Protein AF-A0A4D9DX90-F1 (afdb_monomer_lite)

InterPro domains:
  IPR029389 Izumo sperm-egg fusion protein [PF15005] (30-165)

Radius of gyration: 24.07 Å; chains: 1; bounding box: 56×51×71 Å

Foldseek 3Di:
DDDDDDDDDDPVVVVVVVVCVVPVQPQQWALCLLDPVLLVVQLVLQLLLDDPPDPPSSVLSVVLSVLLRCLGSPDDPDDQLQKAAPVLVVVLSVVSSVVSNVSSVDDDPDDVVVVVVSVVVSVVSSVSSSVRSVVVLPPFADQHFMARRRVRDTDRDRGDDDPNPPDPPVVVVVVVVVVVVVVVVVVVVVVVVVVVD

Sequence (197 aa):
MRSQRGWGSVAMSCSLLLLLLLLRPRGAGGCLHCDRPFLRGLGVLLGDAVPSEVPNRDTLIQRQVQAFERLYSTHLPEKHHRVLDVHGMLAVKAALSSWLRALKETPWKGVHLLQLTLAQHRDSLRTRLREALESFADLAVTEGPVLDCWTCLRINAQCFDGELCGEEDPRDAERKEITLYLFLVCQSVLLASAALL

Secondary structure (DSSP, 8-state):
--------SSHHHHHHHHHHHHSS------GGGG-HHHHHHHHHHHHHHS-TTSTTHHHHHHHHHHHHHTSSSS---SGGGGEEEHHHHHHHHHHHHHHHHHHHTSPP--HHHHHHHHHHHHHHHHHHHHHHHHHHHT-S---EEEEETTTTEEEEES---STTS----HHHHHHHHHHHHHHHHHHHHHHHHHHH-

Structure (mmCIF, N/CA/C/O backbone):
data_AF-A0A4D9DX90-F1
#
_entry.id   AF-A0A4D9DX90-F1
#
loop_
_atom_site.group_PDB
_atom_site.id
_atom_site.type_symbol
_atom_site.label_atom_id
_atom_site.label_alt_id
_atom_site.label_comp_id
_atom_site.label_asym_id
_atom_site.label_entity_id
_atom_site.label_seq_id
_atom_site.pdbx_PDB_ins_code
_atom_site.Cartn_x
_atom_site.Cartn_y
_atom_site.Cartn_z
_atom_site.occupancy
_atom_site.B_iso_or_equiv
_atom_site.auth_seq_id
_atom_site.auth_comp_id
_atom_site.auth_asym_id
_atom_site.auth_atom_id
_atom_site.pdbx_PDB_model_num
ATOM 1 N N . MET A 1 1 ? -32.835 40.589 -46.846 1.00 35.03 1 MET A N 1
ATOM 2 C CA . MET A 1 1 ? -32.231 39.475 -47.615 1.00 35.03 1 MET A CA 1
ATOM 3 C C . MET A 1 1 ? -31.228 38.751 -46.714 1.00 35.03 1 MET A C 1
ATOM 5 O O . MET A 1 1 ? -30.516 39.439 -46.004 1.00 35.03 1 MET A O 1
ATOM 9 N N . ARG A 1 2 ? -31.297 37.404 -46.697 1.00 33.53 2 ARG A N 1
ATOM 10 C CA . ARG A 1 2 ? -30.415 36.344 -46.116 1.00 33.53 2 ARG A CA 1
ATOM 11 C C . ARG A 1 2 ? -29.333 36.764 -45.099 1.00 33.53 2 ARG A C 1
ATOM 13 O O . ARG A 1 2 ? -28.438 37.516 -45.436 1.00 33.53 2 ARG A O 1
ATOM 20 N N . SER A 1 3 ? -29.405 36.334 -43.835 1.00 39.97 3 SER A N 1
ATOM 21 C CA . SER A 1 3 ? -29.069 34.990 -43.303 1.00 39.97 3 SER A CA 1
ATOM 22 C C . SER A 1 3 ? -27.599 34.599 -43.469 1.00 39.97 3 SER A C 1
ATOM 24 O O . SER A 1 3 ? -27.225 34.189 -44.560 1.00 39.97 3 SER A O 1
ATOM 26 N N . GLN A 1 4 ? -26.856 34.548 -42.357 1.00 36.09 4 GLN A N 1
ATOM 27 C CA . GLN A 1 4 ? -25.969 33.423 -42.038 1.00 36.09 4 GLN A CA 1
ATOM 28 C C . GLN A 1 4 ? -25.733 33.333 -40.519 1.00 36.09 4 GLN A C 1
ATOM 30 O O . GLN A 1 4 ? -25.089 34.177 -39.904 1.00 36.09 4 GLN A O 1
ATOM 35 N N . ARG A 1 5 ? -26.325 32.292 -39.919 1.00 47.84 5 ARG A N 1
ATOM 36 C CA . ARG A 1 5 ? -25.947 31.726 -38.621 1.00 47.84 5 ARG A CA 1
ATOM 37 C C . ARG A 1 5 ? -24.633 30.970 -38.817 1.00 47.84 5 ARG A C 1
ATOM 39 O O . ARG A 1 5 ? -24.586 30.093 -39.672 1.00 47.84 5 ARG A O 1
ATOM 46 N N . GLY A 1 6 ? -23.625 31.266 -38.005 1.00 33.50 6 GLY A N 1
ATOM 47 C CA . GLY A 1 6 ? -22.421 30.451 -37.861 1.00 33.50 6 GLY A CA 1
ATOM 48 C C . GLY A 1 6 ? -22.347 29.900 -36.444 1.00 33.50 6 GLY A C 1
ATOM 49 O O . GLY A 1 6 ? -21.852 30.565 -35.541 1.00 33.50 6 GLY A O 1
ATOM 50 N N . TRP A 1 7 ? -22.896 28.703 -36.236 1.00 44.31 7 TRP A N 1
ATOM 51 C CA . TRP A 1 7 ? -22.571 27.873 -35.080 1.00 44.31 7 TRP A CA 1
ATOM 52 C C . TRP A 1 7 ? -21.107 27.450 -35.200 1.00 44.31 7 TRP A C 1
ATOM 54 O O . TRP A 1 7 ? -20.766 26.682 -36.090 1.00 44.31 7 TRP A O 1
ATOM 64 N N . GLY A 1 8 ? -20.247 27.934 -34.311 1.00 38.31 8 GLY A N 1
ATOM 65 C CA . GLY A 1 8 ? -18.834 27.567 -34.322 1.00 38.31 8 GLY A CA 1
ATOM 66 C C . GLY A 1 8 ? -18.171 27.890 -32.996 1.00 38.31 8 GLY A C 1
ATOM 67 O O . GLY A 1 8 ? -17.320 28.765 -32.933 1.00 38.31 8 GLY A O 1
ATOM 68 N N . SER A 1 9 ? -18.610 27.268 -31.897 1.00 43.75 9 SER A N 1
ATOM 69 C CA . SER A 1 9 ? -17.867 27.413 -30.630 1.00 43.75 9 SER A CA 1
ATOM 70 C C . SER A 1 9 ? -18.120 26.354 -29.554 1.00 43.75 9 SER A C 1
ATOM 72 O O . SER A 1 9 ? -17.750 26.555 -28.404 1.00 43.75 9 SER A O 1
ATOM 74 N N . VAL A 1 10 ? -18.719 25.204 -29.884 1.00 45.62 10 VAL A N 1
ATOM 75 C CA . VAL A 1 10 ? -19.015 24.173 -28.862 1.00 45.62 10 VAL A CA 1
ATOM 76 C C . VAL A 1 10 ? -18.179 22.895 -29.033 1.00 45.62 10 VAL A C 1
ATOM 78 O O . VAL A 1 10 ? -18.025 22.136 -28.085 1.00 45.62 10 VAL A O 1
ATOM 81 N N . ALA A 1 11 ? -17.548 22.672 -30.191 1.00 46.62 11 ALA A N 1
ATOM 82 C CA . ALA A 1 11 ? -16.729 21.474 -30.424 1.00 46.62 11 ALA A CA 1
ATOM 83 C C . ALA A 1 11 ? -15.321 21.554 -29.794 1.00 46.62 11 ALA A C 1
ATOM 85 O O . ALA A 1 11 ? -14.757 20.534 -29.407 1.00 46.62 11 ALA A O 1
ATOM 86 N N . MET A 1 12 ? -14.776 22.765 -29.624 1.00 46.12 12 MET A N 1
ATOM 87 C CA . MET A 1 12 ? -13.423 22.985 -29.087 1.00 46.12 12 MET A CA 1
ATOM 88 C C . MET A 1 12 ? -13.312 22.739 -27.572 1.00 46.12 12 MET A C 1
ATOM 90 O O . MET A 1 12 ? -12.211 22.559 -27.060 1.00 46.12 12 MET A O 1
ATOM 94 N N . SER A 1 13 ? -14.435 22.697 -26.846 1.00 56.69 13 SER A N 1
ATOM 95 C CA . SER A 1 13 ? -14.444 22.451 -25.399 1.00 56.69 13 SER A CA 1
ATOM 96 C C . SER A 1 13 ? -14.414 20.962 -25.053 1.00 56.69 13 SER A C 1
ATOM 98 O O . SER A 1 13 ? -13.806 20.582 -24.056 1.00 56.69 13 SER A O 1
ATOM 100 N N . CYS A 1 14 ? -15.015 20.105 -25.887 1.00 53.38 14 CYS A N 1
ATOM 101 C CA . CYS A 1 14 ? -15.155 18.677 -25.602 1.00 53.38 14 CYS A CA 1
ATOM 102 C C . CYS A 1 14 ? -13.824 17.927 -25.761 1.00 53.38 14 CYS A C 1
ATOM 104 O O . CYS A 1 14 ? -13.461 17.138 -24.892 1.00 53.38 14 CYS A O 1
ATOM 106 N N . SER A 1 15 ? -13.047 18.244 -26.802 1.00 62.00 15 SER A N 1
ATOM 107 C CA . SER A 1 15 ? -11.715 17.663 -27.032 1.00 62.00 15 SER A CA 1
ATOM 108 C C . SER A 1 15 ? -10.708 18.080 -25.961 1.00 62.00 15 SER A C 1
ATOM 110 O O . SER A 1 15 ? -9.919 17.255 -25.509 1.00 62.00 15 SER A O 1
ATOM 112 N N . LEU A 1 16 ? -10.776 19.335 -25.498 1.00 61.34 16 LEU A N 1
ATOM 113 C CA . LEU A 1 16 ? -9.941 19.826 -24.401 1.00 61.34 16 LEU A CA 1
ATOM 114 C C . LEU A 1 16 ? -10.333 19.177 -23.066 1.00 61.34 16 LEU A C 1
ATOM 116 O O . LEU A 1 16 ? -9.457 18.791 -22.299 1.00 61.34 16 LEU A O 1
ATOM 120 N N . LEU A 1 17 ? -11.636 18.998 -22.801 1.00 59.50 17 LEU A N 1
ATOM 121 C CA . LEU A 1 17 ? -12.123 18.267 -21.626 1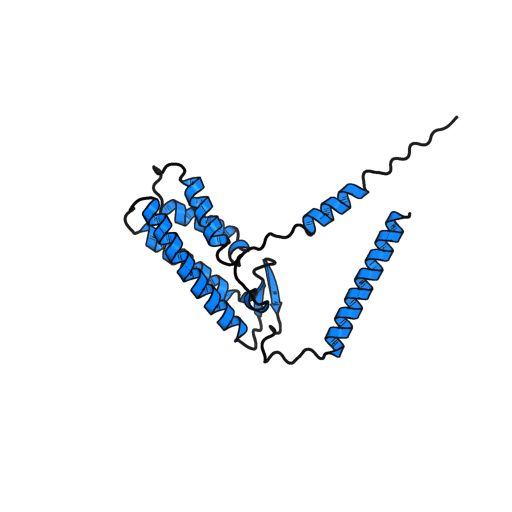.00 59.50 17 LEU A CA 1
ATOM 122 C C . LEU A 1 17 ? -11.706 16.794 -21.653 1.00 59.50 17 LEU A C 1
ATOM 124 O O . LEU A 1 17 ? -11.325 16.257 -20.617 1.00 59.50 17 LEU A O 1
ATOM 128 N N . LEU A 1 18 ? -11.763 16.144 -22.818 1.00 59.91 18 LEU A N 1
ATOM 129 C CA . LEU A 1 18 ? -11.342 14.755 -22.985 1.00 59.91 18 LEU A CA 1
ATOM 130 C C . LEU A 1 18 ? -9.828 14.621 -22.777 1.00 59.91 18 LEU A C 1
ATOM 132 O O . LEU A 1 18 ? -9.398 13.738 -22.037 1.00 59.91 18 LEU A O 1
ATOM 136 N N . LEU A 1 19 ? -9.031 15.543 -23.334 1.00 61.00 19 LEU A N 1
ATOM 137 C CA . LEU A 1 19 ? -7.596 15.624 -23.058 1.00 61.00 19 LEU A CA 1
ATOM 138 C C . LEU A 1 19 ? -7.335 15.840 -21.566 1.00 61.00 19 LEU A C 1
ATOM 140 O O . LEU A 1 19 ? -6.518 15.131 -21.006 1.00 61.00 19 LEU A O 1
ATOM 144 N N . LEU A 1 20 ? -8.045 16.754 -20.900 1.00 55.56 20 LEU A N 1
ATOM 145 C CA . LEU A 1 20 ? -7.889 17.028 -19.465 1.00 55.56 20 LEU A CA 1
ATOM 146 C C . LEU A 1 20 ? -8.345 15.862 -18.572 1.00 55.56 20 LEU A C 1
ATOM 148 O O . LEU A 1 20 ? -7.804 15.682 -17.483 1.00 55.56 20 LEU A O 1
ATOM 152 N N . LEU A 1 21 ? -9.313 15.052 -19.013 1.00 56.78 21 LEU A N 1
ATOM 153 C CA . LEU A 1 21 ? -9.717 13.817 -18.335 1.00 56.78 21 LEU A CA 1
ATOM 154 C C . LEU A 1 21 ? -8.672 12.705 -18.505 1.00 56.78 21 LEU A C 1
ATOM 156 O O . LEU A 1 21 ? -8.426 11.968 -17.550 1.00 56.78 21 LEU A O 1
ATOM 160 N N . LEU A 1 22 ? -8.041 12.606 -19.680 1.00 53.34 22 LEU A N 1
ATOM 161 C CA . LEU A 1 22 ? -6.963 11.651 -19.970 1.00 53.34 22 LEU A CA 1
ATOM 162 C C . LEU A 1 22 ? -5.627 12.056 -19.324 1.00 53.34 22 LEU A C 1
ATOM 164 O O . LEU A 1 22 ? -4.906 11.201 -18.817 1.00 53.34 22 LEU A O 1
ATOM 168 N N . LEU A 1 23 ? -5.327 13.357 -19.307 1.00 47.47 23 LEU A N 1
ATOM 169 C CA . LEU A 1 23 ? -4.149 13.984 -18.698 1.00 47.47 23 LEU A CA 1
ATOM 170 C C . LEU A 1 23 ? -4.336 14.262 -17.213 1.00 47.47 23 LEU A C 1
ATOM 172 O O . LEU A 1 23 ? -3.422 14.803 -16.590 1.00 47.47 23 LEU A O 1
ATOM 176 N N . ARG A 1 24 ? -5.497 13.927 -16.631 1.00 42.84 24 ARG A N 1
ATOM 177 C CA . ARG A 1 24 ? -5.690 14.070 -15.193 1.00 42.84 24 ARG A CA 1
ATOM 178 C C . ARG A 1 24 ? -4.580 13.252 -14.548 1.00 42.84 24 ARG A C 1
ATOM 180 O O . ARG A 1 24 ? -4.582 12.031 -14.735 1.00 42.84 24 ARG A O 1
ATOM 187 N N . PRO A 1 25 ? -3.629 13.881 -13.834 1.00 47.59 25 PRO A N 1
ATOM 188 C CA . PRO A 1 25 ? -2.596 13.124 -13.165 1.00 47.59 25 PRO A CA 1
ATOM 189 C C . PRO A 1 25 ? -3.349 12.162 -12.257 1.00 47.59 25 PRO A C 1
ATOM 191 O O . PRO A 1 25 ? -4.092 12.593 -11.369 1.00 47.59 25 PRO A O 1
ATOM 194 N N . ARG A 1 26 ? -3.254 10.859 -12.551 1.00 51.50 26 ARG A N 1
ATOM 195 C CA . ARG A 1 26 ? -3.646 9.826 -11.598 1.00 51.50 26 ARG A CA 1
ATOM 196 C C . ARG A 1 26 ? -2.766 10.134 -10.402 1.00 51.50 26 ARG A C 1
ATOM 198 O O . ARG A 1 26 ? -1.554 9.972 -10.490 1.00 51.50 26 ARG A O 1
ATOM 205 N N . GLY A 1 27 ? -3.347 10.799 -9.401 1.00 46.34 27 GLY A N 1
ATOM 206 C CA . GLY A 1 27 ? -2.578 11.375 -8.306 1.00 46.34 27 GLY A CA 1
ATOM 207 C C . GLY A 1 27 ? -1.663 10.298 -7.760 1.00 46.34 27 GLY A C 1
ATOM 208 O O . GLY A 1 27 ? -2.157 9.191 -7.583 1.00 46.34 27 GLY A O 1
ATOM 209 N N . ALA A 1 28 ? -0.378 10.626 -7.583 1.00 51.22 28 ALA A N 1
ATOM 210 C CA . ALA A 1 28 ? 0.710 9.728 -7.195 1.00 51.22 28 ALA A CA 1
ATOM 211 C C . ALA A 1 28 ? 0.217 8.586 -6.291 1.00 51.22 28 ALA A C 1
ATOM 213 O O . ALA A 1 28 ? 0.124 8.726 -5.068 1.00 51.22 28 ALA A O 1
ATOM 214 N N . GLY A 1 29 ? -0.196 7.480 -6.904 1.00 55.56 29 GLY A N 1
ATOM 215 C CA . GLY A 1 29 ? -0.735 6.334 -6.197 1.00 55.56 29 GLY A CA 1
ATOM 216 C C . GLY A 1 29 ? 0.437 5.507 -5.704 1.00 55.56 29 GLY A C 1
ATOM 217 O O . GLY A 1 29 ? 1.398 5.314 -6.437 1.00 55.56 29 GLY A O 1
ATOM 218 N N . GLY A 1 30 ? 0.408 5.040 -4.457 1.00 66.69 30 GLY A N 1
ATOM 219 C CA . GLY A 1 30 ? 1.307 3.959 -4.060 1.00 66.69 30 GLY A CA 1
ATOM 220 C C . GLY A 1 30 ? 0.901 2.664 -4.771 1.00 66.69 30 GLY A C 1
ATOM 221 O O . GLY A 1 30 ? -0.212 2.564 -5.277 1.00 66.69 30 GLY A O 1
ATOM 222 N N . CYS A 1 31 ? 1.737 1.626 -4.741 1.00 73.69 31 CYS A N 1
ATOM 223 C CA . CYS A 1 31 ? 1.452 0.346 -5.414 1.00 73.69 31 CYS A CA 1
ATOM 224 C C . CYS A 1 31 ? 0.072 -0.262 -5.069 1.00 73.69 31 CYS A C 1
ATOM 226 O O . CYS A 1 31 ? -0.561 -0.929 -5.887 1.00 73.69 31 CYS A O 1
ATOM 228 N N . LEU A 1 32 ? -0.437 -0.002 -3.859 1.00 80.44 32 LEU A N 1
ATOM 229 C CA . LEU A 1 32 ? -1.758 -0.456 -3.406 1.00 80.44 32 LEU A CA 1
ATOM 230 C C . LEU A 1 32 ? -2.930 0.291 -4.060 1.00 80.44 32 LEU A C 1
ATOM 232 O O . LEU A 1 32 ? -4.022 -0.266 -4.159 1.00 80.44 32 LEU A O 1
ATOM 236 N N . HIS A 1 33 ? -2.716 1.518 -4.536 1.00 83.75 33 HIS A N 1
ATOM 237 C CA . HIS A 1 33 ? -3.715 2.307 -5.262 1.00 83.75 33 HIS A CA 1
ATOM 238 C C . HIS A 1 33 ? -4.226 1.585 -6.515 1.00 83.75 33 HIS A C 1
ATOM 240 O O . HIS A 1 33 ? -5.396 1.717 -6.884 1.00 83.75 33 HIS A O 1
ATOM 246 N N . CYS A 1 34 ? -3.356 0.790 -7.138 1.00 78.00 34 CYS A N 1
ATOM 247 C CA . CYS A 1 34 ? -3.630 0.087 -8.383 1.00 78.00 34 CYS A CA 1
ATOM 248 C C . CYS A 1 34 ? -4.628 -1.070 -8.237 1.00 78.00 34 CYS A C 1
ATOM 250 O O . CYS A 1 34 ? -5.170 -1.532 -9.238 1.00 78.00 34 CYS A O 1
ATOM 252 N N . ASP A 1 35 ? -4.924 -1.514 -7.011 1.00 83.19 35 ASP A N 1
ATOM 253 C CA . ASP A 1 35 ? -5.858 -2.609 -6.744 1.00 83.19 35 ASP A CA 1
ATOM 254 C C . ASP A 1 35 ? -7.039 -2.144 -5.876 1.00 83.19 35 ASP A C 1
ATOM 256 O O . ASP A 1 35 ? -7.086 -2.307 -4.653 1.00 83.19 35 ASP A O 1
ATOM 260 N N . ARG A 1 36 ? -8.036 -1.540 -6.533 1.00 86.56 36 ARG A N 1
ATOM 261 C CA . ARG A 1 36 ? -9.281 -1.098 -5.882 1.00 86.56 36 ARG A CA 1
ATOM 262 C C . ARG A 1 36 ? -10.062 -2.245 -5.220 1.00 86.56 36 ARG A C 1
ATOM 264 O O . ARG A 1 36 ? -10.564 -2.026 -4.114 1.00 86.56 36 ARG A O 1
ATOM 271 N N . PRO A 1 37 ? -10.215 -3.438 -5.835 1.00 88.94 37 PRO A N 1
ATOM 272 C CA . PRO A 1 37 ? -10.798 -4.597 -5.157 1.00 88.94 37 PRO A CA 1
ATOM 273 C C . PRO A 1 37 ? -10.101 -4.933 -3.838 1.00 88.94 37 PRO A C 1
ATOM 275 O O . PRO A 1 37 ? -10.784 -5.095 -2.825 1.00 88.94 37 PRO A O 1
ATOM 278 N N . PHE A 1 38 ? -8.767 -4.950 -3.825 1.00 89.19 38 PHE A N 1
ATOM 279 C CA . PHE A 1 38 ? -7.993 -5.188 -2.612 1.00 89.19 38 PHE A CA 1
ATOM 280 C C . PHE A 1 38 ? -8.265 -4.130 -1.536 1.00 89.19 38 PHE A C 1
ATOM 282 O O . PHE A 1 38 ? -8.557 -4.488 -0.398 1.00 89.19 38 PHE A O 1
ATOM 289 N N . LEU A 1 39 ? -8.254 -2.837 -1.885 1.00 90.62 39 LEU A N 1
ATOM 290 C CA . LEU A 1 39 ? -8.543 -1.757 -0.927 1.00 90.62 39 LEU A CA 1
ATOM 291 C C . LEU A 1 39 ? -9.955 -1.854 -0.328 1.00 90.62 39 LEU A C 1
ATOM 293 O O . LEU A 1 39 ? -10.146 -1.561 0.852 1.00 90.62 39 LEU A O 1
ATOM 297 N N . ARG A 1 40 ? -10.946 -2.302 -1.110 1.00 93.31 40 ARG A N 1
ATOM 298 C CA . ARG A 1 40 ? -12.293 -2.585 -0.584 1.00 93.31 40 ARG A CA 1
ATOM 299 C C . ARG A 1 40 ? -12.276 -3.755 0.397 1.00 93.31 40 ARG A C 1
ATOM 301 O O . ARG A 1 40 ? -12.852 -3.634 1.474 1.00 93.31 40 ARG A O 1
ATOM 308 N N . GLY A 1 41 ? -11.579 -4.842 0.062 1.00 93.88 41 GLY A N 1
ATOM 309 C CA . GLY A 1 41 ? -11.389 -5.981 0.966 1.00 93.88 41 GLY A CA 1
ATOM 310 C C . GLY A 1 41 ? -10.685 -5.590 2.270 1.00 93.88 41 GLY A C 1
ATOM 311 O O . GLY A 1 41 ? -11.085 -6.032 3.344 1.00 93.88 41 GLY A O 1
ATOM 312 N N . LEU A 1 42 ? -9.704 -4.687 2.195 1.00 92.44 42 LEU A N 1
ATOM 313 C CA . LEU A 1 42 ? -9.034 -4.111 3.361 1.00 92.44 42 LEU A CA 1
ATOM 314 C C . LEU A 1 42 ? -10.016 -3.368 4.276 1.00 92.44 42 LEU A C 1
ATOM 316 O O . LEU A 1 42 ? -9.956 -3.514 5.493 1.00 92.44 42 LEU A O 1
ATOM 320 N N . GLY A 1 43 ? -10.932 -2.594 3.686 1.00 94.62 43 GLY A N 1
ATOM 321 C CA . GLY A 1 43 ? -11.990 -1.903 4.420 1.00 94.62 43 GLY A CA 1
ATOM 322 C C . GLY A 1 43 ? -12.911 -2.865 5.170 1.00 94.62 43 GLY A C 1
ATOM 323 O O . GLY A 1 43 ? -13.255 -2.595 6.316 1.00 94.62 43 GLY A O 1
ATOM 324 N N . VAL A 1 44 ? -13.245 -4.011 4.567 1.00 94.75 44 VAL A N 1
ATOM 325 C CA . VAL A 1 44 ? -14.028 -5.067 5.233 1.00 94.75 44 VAL A CA 1
ATOM 326 C C . VAL A 1 44 ? -13.249 -5.667 6.404 1.00 94.75 44 VAL A C 1
ATOM 328 O O . VAL A 1 44 ? -13.773 -5.712 7.510 1.00 94.75 44 VAL A O 1
ATOM 331 N N . LEU A 1 45 ? -11.977 -6.038 6.207 1.00 93.94 45 LEU A N 1
ATOM 332 C CA . LEU A 1 45 ? -11.133 -6.594 7.277 1.00 93.94 45 LEU A CA 1
ATOM 333 C C . LEU A 1 45 ? -10.959 -5.627 8.456 1.00 93.94 45 LEU A C 1
ATOM 335 O O . LEU A 1 45 ? -11.009 -6.035 9.613 1.00 93.94 45 LEU A O 1
ATOM 339 N N . LEU A 1 46 ? -10.767 -4.339 8.168 1.00 93.44 46 LEU A N 1
ATOM 340 C CA . LEU A 1 46 ? -10.717 -3.296 9.192 1.00 93.44 46 LEU A CA 1
ATOM 341 C C . LEU A 1 46 ? -12.073 -3.112 9.875 1.00 93.44 46 LEU A C 1
ATOM 343 O O . LEU A 1 46 ? -12.115 -2.896 11.080 1.00 93.44 46 LEU A O 1
ATOM 347 N N . GLY A 1 47 ? -13.170 -3.214 9.125 1.00 93.75 47 GLY A N 1
ATOM 348 C CA . GLY A 1 47 ? -14.518 -3.204 9.677 1.00 93.75 47 GLY A CA 1
ATOM 349 C C . GLY A 1 47 ? -14.739 -4.334 10.675 1.00 93.75 47 GLY A C 1
ATOM 350 O O . GLY A 1 47 ? -15.243 -4.081 11.765 1.00 93.75 47 GLY A O 1
ATOM 351 N N . ASP A 1 48 ? -14.305 -5.546 10.354 1.00 92.50 48 ASP A N 1
ATOM 352 C CA . ASP A 1 48 ? -14.426 -6.696 11.253 1.00 92.50 48 ASP A CA 1
ATOM 353 C C . ASP A 1 48 ? -13.633 -6.522 12.559 1.00 92.50 48 ASP A C 1
ATOM 355 O O . ASP A 1 48 ? -14.014 -7.084 13.583 1.00 92.50 48 ASP A O 1
ATOM 359 N N . ALA A 1 49 ? -12.545 -5.744 12.540 1.00 90.75 49 ALA A N 1
ATOM 360 C CA . ALA A 1 49 ? -11.717 -5.460 13.714 1.00 90.75 49 ALA A CA 1
ATOM 361 C C . ALA A 1 49 ? -12.215 -4.265 14.558 1.00 90.75 49 ALA A C 1
ATOM 363 O O . ALA A 1 49 ? -11.684 -4.017 15.642 1.00 90.75 49 ALA A O 1
ATOM 364 N N . VAL A 1 50 ? -13.202 -3.500 14.074 1.00 93.19 50 VAL A N 1
ATOM 365 C CA . VAL A 1 50 ? -13.739 -2.310 14.753 1.00 93.19 50 VAL A CA 1
ATOM 366 C C . VAL A 1 50 ? -15.195 -2.558 15.169 1.00 93.19 50 VAL A C 1
ATOM 368 O O . VAL A 1 50 ? -16.050 -2.692 14.287 1.00 93.19 50 VAL A O 1
ATOM 371 N N . PRO A 1 51 ? -15.513 -2.550 16.480 1.00 93.00 51 PRO 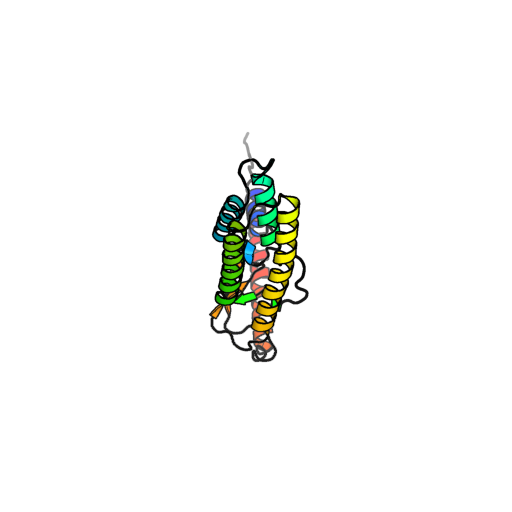A N 1
ATOM 372 C CA . PRO A 1 51 ? -16.878 -2.741 16.974 1.00 93.00 51 PRO A CA 1
ATOM 373 C C . PRO A 1 51 ? -17.875 -1.735 16.387 1.00 93.00 51 PRO A C 1
ATOM 375 O O . PRO A 1 51 ? -17.523 -0.580 16.129 1.00 93.00 51 PRO A O 1
ATOM 378 N N . SER A 1 52 ? -19.126 -2.159 16.193 1.00 93.56 52 SER A N 1
ATOM 379 C CA . SER A 1 52 ? -20.203 -1.351 15.595 1.00 93.56 52 SER A CA 1
ATOM 380 C C . SER A 1 52 ? -20.548 -0.090 16.385 1.00 93.56 52 SER A C 1
ATOM 382 O O . SER A 1 52 ? -21.031 0.881 15.809 1.00 93.56 52 SER A O 1
ATOM 384 N N . GLU A 1 53 ? -20.276 -0.086 17.687 1.00 92.81 53 GLU A N 1
ATOM 385 C CA . GLU A 1 53 ? -20.644 0.973 18.630 1.00 92.81 53 GLU A CA 1
ATOM 386 C C . GLU A 1 53 ? -19.685 2.170 18.560 1.00 92.81 53 GLU A C 1
ATOM 388 O O . GLU A 1 53 ? -19.927 3.211 19.173 1.00 92.81 53 GLU A O 1
ATOM 393 N N . VAL A 1 54 ? -18.574 2.037 17.827 1.00 92.88 54 VAL A N 1
ATOM 394 C CA . VAL A 1 54 ? -17.578 3.099 17.690 1.00 92.88 54 VAL A CA 1
ATOM 395 C C . VAL A 1 54 ? -18.170 4.273 16.894 1.00 92.88 54 VAL A C 1
ATOM 397 O O . VAL A 1 54 ? -18.587 4.099 15.745 1.00 92.88 54 VAL A O 1
ATOM 400 N N . PRO A 1 55 ? -18.159 5.503 17.439 1.00 92.88 55 PRO A N 1
ATOM 401 C CA . PRO A 1 55 ? -18.657 6.666 16.719 1.00 92.88 55 PRO A CA 1
ATOM 402 C C . PRO A 1 55 ? -17.794 6.942 15.484 1.00 92.88 55 PRO A C 1
ATOM 404 O O . PRO A 1 55 ? -16.566 6.865 15.533 1.00 92.88 55 PRO A O 1
ATOM 407 N N . ASN A 1 56 ? -18.437 7.312 14.373 1.00 94.31 56 ASN A N 1
ATOM 408 C CA . ASN A 1 56 ? -17.770 7.577 13.091 1.00 94.31 56 ASN A CA 1
ATOM 409 C C . ASN A 1 56 ? -16.924 6.397 12.570 1.00 94.31 56 ASN A C 1
ATOM 411 O O . ASN A 1 56 ? -15.901 6.613 11.912 1.00 94.31 56 ASN A O 1
ATOM 415 N N . ARG A 1 57 ? -17.341 5.156 12.853 1.00 94.12 57 ARG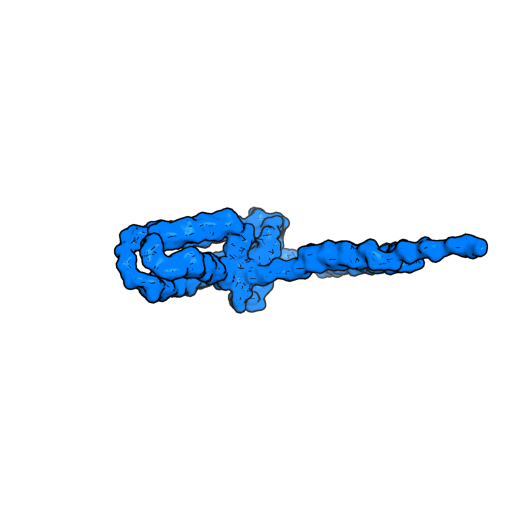 A N 1
ATOM 416 C CA . ARG A 1 57 ? -16.652 3.921 12.448 1.00 94.12 57 ARG A CA 1
ATOM 417 C C . ARG A 1 57 ? -16.265 3.893 10.969 1.00 94.12 57 ARG A C 1
ATOM 419 O O . ARG A 1 57 ? -15.106 3.636 10.657 1.00 94.12 57 ARG A O 1
ATOM 426 N N . ASP A 1 58 ? -17.187 4.209 10.066 1.00 95.19 58 ASP A N 1
ATOM 427 C CA . ASP A 1 58 ? -16.913 4.142 8.624 1.00 95.19 58 ASP A CA 1
ATOM 428 C C . ASP A 1 58 ? -15.853 5.163 8.200 1.00 95.19 58 ASP A C 1
ATOM 430 O O . ASP A 1 58 ? -14.924 4.842 7.458 1.00 95.19 58 ASP A O 1
ATOM 434 N N . THR A 1 59 ? -15.917 6.373 8.760 1.00 95.19 59 THR A N 1
ATOM 435 C CA . THR A 1 59 ? -14.904 7.415 8.557 1.00 95.19 59 THR A CA 1
ATOM 436 C C . THR A 1 59 ? -13.543 6.985 9.105 1.00 95.19 59 THR A C 1
ATOM 438 O O . THR A 1 59 ? -12.515 7.239 8.473 1.00 95.19 59 THR A O 1
ATOM 441 N N . LEU A 1 60 ? -13.508 6.328 10.271 1.00 94.25 60 LEU A N 1
ATOM 442 C CA . LEU A 1 60 ? -12.281 5.771 10.840 1.00 94.25 60 LEU A CA 1
ATOM 443 C C . LEU A 1 60 ? -11.674 4.732 9.890 1.00 94.25 60 LEU A C 1
ATOM 445 O O . LEU A 1 60 ? -10.502 4.860 9.540 1.00 94.25 60 LEU A O 1
ATOM 449 N N . ILE A 1 61 ? -12.465 3.759 9.431 1.00 94.88 61 ILE A N 1
ATOM 450 C CA . ILE A 1 61 ? -12.025 2.703 8.506 1.00 94.88 61 ILE A CA 1
ATOM 451 C C . ILE A 1 61 ? -11.508 3.316 7.203 1.00 94.88 61 ILE A C 1
ATOM 453 O O . ILE A 1 61 ? -10.389 3.021 6.782 1.00 94.88 61 ILE A O 1
ATOM 457 N N . GLN A 1 62 ? -12.273 4.224 6.594 1.00 94.75 62 GLN A N 1
ATOM 458 C CA . GLN A 1 62 ? -11.901 4.873 5.340 1.00 94.75 62 GLN A CA 1
ATOM 459 C C . GLN A 1 62 ? -10.572 5.630 5.461 1.00 94.75 62 GLN A C 1
ATOM 461 O O . GLN A 1 62 ? -9.727 5.536 4.568 1.00 94.75 62 GLN A O 1
ATOM 466 N N . ARG A 1 63 ? -10.347 6.337 6.578 1.00 93.19 63 ARG A N 1
ATOM 467 C CA . ARG A 1 63 ? -9.070 7.018 6.845 1.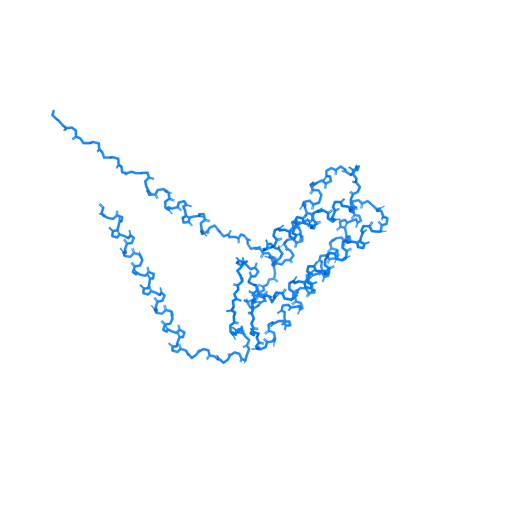00 93.19 63 ARG A CA 1
ATOM 468 C C . ARG A 1 63 ? -7.905 6.037 6.930 1.00 93.19 63 ARG A C 1
ATOM 470 O O . ARG A 1 63 ? -6.834 6.340 6.412 1.00 93.19 63 ARG A O 1
ATOM 477 N N . GLN A 1 64 ? -8.101 4.871 7.545 1.00 92.75 64 GLN A N 1
ATOM 478 C CA . GLN A 1 64 ? -7.051 3.853 7.623 1.00 92.75 64 GLN A CA 1
ATOM 479 C C . GLN A 1 64 ? -6.769 3.228 6.253 1.00 92.75 64 GLN A C 1
ATOM 481 O O . GLN A 1 64 ? -5.606 3.105 5.879 1.00 92.75 64 GLN A O 1
ATOM 486 N N . VAL A 1 65 ? -7.798 2.932 5.453 1.00 92.50 65 VAL A N 1
ATOM 487 C CA . VAL A 1 65 ? -7.619 2.437 4.075 1.00 92.50 65 VAL A CA 1
ATOM 488 C C . VAL A 1 65 ? -6.830 3.437 3.227 1.00 92.50 65 VAL A C 1
ATOM 490 O O . VAL A 1 65 ? -5.856 3.051 2.587 1.00 92.50 65 VAL A O 1
ATOM 493 N N . GLN A 1 66 ? -7.178 4.727 3.277 1.00 90.25 66 GLN A N 1
ATOM 494 C CA . GLN A 1 66 ? -6.428 5.781 2.576 1.00 90.25 66 GLN A CA 1
ATOM 495 C C . GLN A 1 66 ? -4.982 5.895 3.072 1.00 90.25 66 GLN A C 1
ATOM 497 O O . GLN A 1 66 ? -4.070 6.194 2.301 1.00 90.25 66 GLN A O 1
ATOM 502 N N . ALA A 1 67 ? -4.754 5.662 4.363 1.00 89.12 67 ALA A N 1
ATOM 503 C CA . ALA A 1 67 ? -3.418 5.674 4.932 1.00 89.12 67 ALA A CA 1
ATOM 504 C C . ALA A 1 67 ? -2.559 4.492 4.450 1.00 89.12 67 ALA A C 1
ATOM 506 O O . ALA A 1 67 ? -1.358 4.671 4.250 1.00 89.12 67 ALA A O 1
ATOM 507 N N . PHE A 1 68 ? -3.158 3.315 4.231 1.00 87.12 68 PHE A N 1
ATOM 508 C CA . PHE A 1 68 ? -2.493 2.174 3.593 1.00 87.12 68 PHE A CA 1
ATOM 509 C C . PHE A 1 68 ? -2.268 2.399 2.093 1.00 87.12 68 PHE A C 1
ATOM 511 O O . PHE A 1 68 ? -1.177 2.144 1.594 1.00 87.12 68 PHE A O 1
ATOM 518 N N . GLU A 1 69 ? -3.257 2.939 1.377 1.00 86.00 69 GLU A N 1
ATOM 519 C CA . GLU A 1 69 ? -3.153 3.302 -0.047 1.00 86.00 69 GLU A CA 1
ATOM 520 C C . GLU A 1 69 ? -1.952 4.224 -0.316 1.00 86.00 69 GLU A C 1
ATOM 522 O O . GLU A 1 69 ? -1.244 4.064 -1.311 1.00 86.00 69 GLU A O 1
ATOM 527 N N . ARG A 1 70 ? -1.687 5.155 0.609 1.00 79.19 70 ARG A N 1
ATOM 528 C CA . ARG A 1 70 ? -0.597 6.139 0.535 1.00 79.19 70 ARG A CA 1
ATOM 529 C C . ARG A 1 70 ? 0.720 5.679 1.151 1.00 79.19 70 ARG A C 1
ATOM 531 O O . ARG A 1 70 ? 1.614 6.508 1.294 1.00 79.19 70 ARG A O 1
ATOM 538 N N . LEU A 1 71 ? 0.878 4.398 1.502 1.00 76.19 71 LEU A N 1
ATOM 539 C CA . LEU A 1 71 ? 2.116 3.881 2.109 1.00 76.19 71 LEU A CA 1
ATOM 540 C C . LEU A 1 71 ? 3.385 4.276 1.342 1.00 76.19 71 LEU A C 1
ATOM 542 O O . LEU A 1 71 ? 4.443 4.422 1.953 1.00 76.19 71 LEU A O 1
ATOM 546 N N . TYR A 1 72 ? 3.243 4.462 0.029 1.00 64.00 72 TYR A N 1
ATOM 547 C CA . TYR A 1 72 ? 4.336 4.575 -0.923 1.00 64.00 72 TYR A CA 1
ATOM 548 C C . TYR A 1 72 ? 4.332 5.850 -1.781 1.00 64.00 72 TYR A C 1
ATOM 550 O O . TYR A 1 72 ? 5.291 6.119 -2.494 1.00 64.00 72 TYR A O 1
ATOM 558 N N . SER A 1 73 ? 3.282 6.671 -1.687 1.00 57.75 73 SER A N 1
ATOM 559 C CA . SER A 1 73 ? 3.116 7.881 -2.507 1.00 57.75 73 SER A CA 1
ATOM 560 C C . SER A 1 73 ? 4.106 9.011 -2.185 1.00 57.75 73 SER A C 1
ATOM 562 O O . SER A 1 73 ? 4.124 10.004 -2.906 1.00 57.75 73 SER A O 1
ATOM 564 N N . THR A 1 74 ? 4.876 8.926 -1.093 1.00 49.16 74 THR A N 1
ATOM 565 C CA . THR A 1 74 ? 5.585 10.092 -0.535 1.00 49.16 74 THR A CA 1
ATOM 566 C C . THR A 1 74 ? 7.113 10.046 -0.574 1.00 49.16 74 THR A C 1
ATOM 568 O O . THR A 1 74 ? 7.712 11.109 -0.463 1.00 49.16 74 THR A O 1
ATOM 571 N N . HIS A 1 75 ? 7.771 8.893 -0.748 1.00 50.91 75 HIS A N 1
ATOM 572 C CA . HIS A 1 75 ? 9.234 8.813 -0.575 1.00 50.91 75 HIS A CA 1
ATOM 573 C C . HIS A 1 75 ? 9.917 7.745 -1.437 1.00 50.91 75 HIS A C 1
ATOM 575 O O . HIS A 1 75 ? 10.447 6.770 -0.908 1.00 50.91 75 HIS A O 1
ATOM 581 N N . LEU A 1 76 ? 9.947 7.948 -2.754 1.00 55.66 76 LEU A N 1
ATOM 582 C CA . LEU A 1 76 ? 10.835 7.188 -3.641 1.00 55.66 76 LEU A CA 1
ATOM 583 C C . LEU A 1 76 ? 11.728 8.176 -4.384 1.00 55.66 76 LEU A C 1
ATOM 585 O O . LEU A 1 76 ? 11.263 8.798 -5.344 1.00 55.66 76 LEU A O 1
ATOM 589 N N . PRO A 1 77 ? 12.964 8.385 -3.903 1.00 51.53 77 PRO A N 1
ATOM 590 C CA . PRO A 1 77 ? 13.881 9.336 -4.517 1.00 51.53 77 PRO A CA 1
ATOM 591 C C . PRO A 1 77 ? 14.283 8.919 -5.941 1.00 51.53 77 PRO A C 1
ATOM 593 O O . PRO A 1 77 ? 14.525 9.788 -6.774 1.00 51.53 77 PRO A O 1
ATOM 596 N N . GLU A 1 78 ? 14.274 7.619 -6.261 1.00 57.03 78 GLU A N 1
ATOM 597 C CA . GLU A 1 78 ? 14.865 7.090 -7.495 1.00 57.03 78 GLU A CA 1
ATOM 598 C C . GLU A 1 78 ? 13.844 6.376 -8.400 1.00 57.03 78 GLU A C 1
ATOM 600 O O . GLU A 1 78 ? 12.838 5.823 -7.948 1.00 57.03 78 GLU A O 1
ATOM 605 N N . LYS A 1 79 ? 14.068 6.437 -9.722 1.00 56.16 79 LYS A N 1
ATOM 606 C CA . LYS A 1 79 ? 13.102 5.995 -10.748 1.00 56.16 79 LYS A CA 1
ATOM 607 C C . LYS A 1 79 ? 12.847 4.482 -10.746 1.00 56.16 79 LYS A C 1
ATOM 609 O O . LYS A 1 79 ? 11.717 4.087 -11.018 1.00 56.16 79 LYS A O 1
ATOM 614 N N . HIS A 1 80 ? 13.844 3.661 -10.417 1.00 56.88 80 HIS A N 1
ATOM 615 C CA . HIS A 1 80 ? 13.732 2.195 -10.412 1.00 56.88 80 HIS A CA 1
ATOM 616 C C . HIS A 1 80 ? 12.926 1.656 -9.217 1.00 56.88 80 HIS A C 1
ATOM 618 O O . HIS A 1 80 ? 12.320 0.597 -9.310 1.00 56.88 80 HIS A O 1
ATOM 624 N N . HIS A 1 81 ? 12.756 2.437 -8.145 1.00 62.12 81 HIS A N 1
ATOM 625 C CA . HIS A 1 81 ? 11.938 2.047 -6.991 1.00 62.12 81 HIS A CA 1
ATOM 626 C C . HIS A 1 81 ? 10.414 2.167 -7.222 1.00 62.12 81 HIS A C 1
ATOM 628 O O . HIS A 1 81 ? 9.620 2.102 -6.283 1.00 62.12 81 HIS A O 1
ATOM 634 N N . ARG A 1 82 ? 9.976 2.403 -8.463 1.00 67.31 82 ARG A N 1
ATOM 635 C CA . ARG A 1 82 ? 8.560 2.617 -8.831 1.00 67.31 82 ARG A CA 1
ATOM 636 C C . ARG A 1 82 ? 7.872 1.353 -9.329 1.00 67.31 82 ARG A C 1
ATOM 638 O O . ARG A 1 82 ? 6.683 1.375 -9.638 1.00 67.31 82 ARG A O 1
ATOM 645 N N . VAL A 1 83 ? 8.639 0.284 -9.440 1.00 69.06 83 VAL A N 1
ATOM 646 C CA . VAL A 1 83 ? 8.334 -0.864 -10.265 1.00 69.06 83 VAL A CA 1
ATOM 647 C C . VAL A 1 83 ? 8.521 -2.100 -9.403 1.00 69.06 83 VAL A C 1
ATOM 649 O O . VAL A 1 83 ? 9.618 -2.345 -8.920 1.00 69.06 83 VAL A O 1
ATOM 652 N N . LEU A 1 84 ? 7.450 -2.867 -9.220 1.00 71.81 84 LEU A N 1
ATOM 653 C CA . LEU A 1 84 ? 7.482 -4.126 -8.481 1.00 71.81 84 LEU A CA 1
ATOM 654 C C . LEU A 1 84 ? 6.889 -5.229 -9.342 1.00 71.81 84 LEU A C 1
ATOM 656 O O . LEU A 1 84 ? 5.891 -5.017 -10.038 1.00 71.81 84 LEU A O 1
ATOM 660 N N . ASP A 1 85 ? 7.457 -6.423 -9.282 1.00 73.69 85 ASP A N 1
ATOM 661 C CA . ASP A 1 85 ? 6.853 -7.576 -9.925 1.00 73.69 85 ASP A CA 1
ATOM 662 C C . ASP A 1 85 ? 5.500 -7.940 -9.292 1.00 73.69 85 ASP A C 1
ATOM 664 O O . ASP A 1 85 ? 5.137 -7.561 -8.170 1.00 73.69 85 ASP A O 1
ATOM 668 N N . VAL A 1 86 ? 4.710 -8.713 -10.035 1.00 73.31 86 VAL A N 1
ATOM 669 C CA . VAL A 1 86 ? 3.397 -9.151 -9.554 1.00 73.31 86 VAL A CA 1
ATOM 670 C C . VAL A 1 86 ? 3.522 -10.013 -8.289 1.00 73.31 86 VAL A C 1
ATOM 672 O O . VAL A 1 86 ? 2.649 -9.911 -7.421 1.00 73.31 86 VAL A O 1
ATOM 675 N N . HIS A 1 87 ? 4.577 -10.826 -8.136 1.00 77.06 87 HIS A N 1
ATOM 676 C CA . HIS A 1 87 ? 4.734 -11.681 -6.956 1.00 77.06 87 HIS A CA 1
ATOM 677 C C . HIS A 1 87 ? 5.115 -10.878 -5.714 1.00 77.06 87 HIS A C 1
ATOM 679 O O . HIS A 1 87 ? 4.488 -11.083 -4.669 1.00 77.06 87 HIS A O 1
ATOM 685 N N . GLY A 1 88 ? 6.034 -9.915 -5.821 1.00 77.50 88 GLY A N 1
ATOM 686 C CA . GLY A 1 88 ? 6.343 -8.978 -4.741 1.00 77.50 88 GLY A CA 1
ATOM 687 C C . GLY A 1 88 ? 5.094 -8.236 -4.265 1.00 77.50 88 GLY A C 1
ATOM 688 O O . GLY A 1 88 ? 4.802 -8.179 -3.064 1.00 77.50 88 GLY A O 1
ATOM 689 N N . MET A 1 89 ? 4.262 -7.770 -5.202 1.00 77.94 89 MET A N 1
ATOM 690 C CA . MET A 1 89 ? 3.008 -7.102 -4.851 1.00 77.94 89 MET A CA 1
ATOM 691 C C . MET A 1 89 ? 2.005 -8.041 -4.159 1.00 77.94 89 MET A C 1
ATOM 693 O O . MET A 1 89 ? 1.312 -7.638 -3.216 1.00 77.94 89 MET A O 1
ATOM 697 N N . LEU A 1 90 ? 1.906 -9.296 -4.604 1.00 82.69 90 LEU A N 1
ATOM 698 C CA . LEU A 1 90 ? 1.062 -10.307 -3.961 1.00 82.69 90 LEU A CA 1
ATOM 699 C C . LEU A 1 90 ? 1.543 -10.631 -2.541 1.00 82.69 90 LEU A C 1
ATOM 701 O O . LEU A 1 90 ? 0.709 -10.737 -1.639 1.00 82.69 90 LEU A O 1
ATOM 705 N N . ALA A 1 91 ? 2.855 -10.723 -2.319 1.00 83.81 91 ALA A N 1
ATOM 706 C CA . ALA A 1 91 ? 3.436 -10.971 -1.001 1.00 83.81 91 ALA A CA 1
ATOM 707 C C . ALA A 1 91 ? 3.094 -9.846 -0.009 1.00 83.81 91 ALA A C 1
ATOM 709 O O . ALA A 1 91 ? 2.641 -10.115 1.106 1.00 83.81 91 ALA A O 1
ATOM 710 N N . VAL A 1 92 ? 3.206 -8.584 -0.438 1.00 83.00 92 VAL A N 1
ATOM 711 C CA . VAL A 1 92 ? 2.849 -7.411 0.379 1.00 83.00 92 VAL A CA 1
ATOM 712 C C . VAL A 1 92 ? 1.358 -7.415 0.736 1.00 83.00 92 VAL A C 1
ATOM 714 O O . VAL A 1 92 ? 0.992 -7.224 1.900 1.00 83.00 92 VAL A O 1
ATOM 717 N N . LYS A 1 93 ? 0.481 -7.700 -0.237 1.00 87.50 93 LYS A N 1
ATOM 718 C CA . LYS A 1 93 ? -0.971 -7.826 -0.008 1.00 87.50 93 LYS A CA 1
ATOM 719 C C . LYS A 1 93 ? -1.306 -8.956 0.963 1.00 87.50 93 LYS A C 1
ATOM 721 O O . LYS A 1 93 ? -2.166 -8.781 1.833 1.00 87.50 93 LYS A O 1
ATOM 726 N N . ALA A 1 94 ? -0.643 -10.101 0.818 1.00 89.56 94 ALA A N 1
ATOM 727 C CA . ALA A 1 94 ? -0.838 -11.261 1.676 1.00 89.56 94 ALA A CA 1
ATOM 728 C C . ALA A 1 94 ? -0.415 -10.964 3.120 1.00 89.56 94 ALA A C 1
ATOM 730 O O . ALA A 1 94 ? -1.190 -11.248 4.033 1.00 89.56 94 ALA A O 1
ATOM 731 N N . ALA A 1 95 ? 0.747 -10.331 3.317 1.00 88.31 95 ALA A N 1
ATOM 732 C CA . ALA A 1 95 ? 1.256 -9.941 4.632 1.00 88.31 95 ALA A CA 1
ATOM 733 C C . ALA A 1 95 ? 0.331 -8.944 5.350 1.00 88.31 95 ALA A C 1
ATOM 735 O O . ALA A 1 95 ? 0.005 -9.127 6.521 1.00 88.31 95 ALA A O 1
ATOM 736 N N . LEU A 1 96 ? -0.155 -7.921 4.640 1.00 89.69 96 LEU A N 1
ATOM 737 C CA . LEU A 1 96 ? -1.102 -6.958 5.209 1.00 89.69 96 LEU A CA 1
ATOM 738 C C . LEU A 1 96 ? -2.442 -7.623 5.565 1.00 89.69 96 LEU A C 1
ATOM 740 O O . LEU A 1 96 ? -2.998 -7.391 6.639 1.00 89.69 96 LEU A O 1
ATOM 744 N N . SER A 1 97 ? -2.958 -8.479 4.680 1.00 91.81 97 SER A N 1
ATOM 745 C CA . SER A 1 97 ? -4.230 -9.173 4.912 1.00 91.81 97 SER A CA 1
ATOM 746 C C . SER A 1 97 ? -4.145 -10.162 6.073 1.00 91.81 97 SER A C 1
ATOM 748 O O . SER A 1 97 ? -5.080 -10.248 6.865 1.00 91.81 97 SER A O 1
ATOM 750 N N . SER A 1 98 ? -3.052 -10.924 6.183 1.00 92.50 98 SER A N 1
ATOM 751 C CA . SER A 1 98 ? -2.858 -11.876 7.282 1.00 92.50 98 SER A CA 1
ATOM 752 C C . SER A 1 98 ? -2.731 -11.156 8.621 1.00 92.50 98 SER A C 1
ATOM 754 O O . SER A 1 98 ? -3.368 -11.568 9.590 1.00 92.50 98 SER A O 1
ATOM 756 N N . TRP A 1 99 ? -2.002 -10.041 8.658 1.00 91.94 99 TRP A N 1
ATOM 757 C CA . TRP A 1 99 ? -1.869 -9.234 9.863 1.00 91.94 99 TRP A CA 1
ATOM 758 C C . TRP A 1 99 ? -3.204 -8.632 10.318 1.00 91.94 99 TRP A C 1
ATOM 760 O O . TRP A 1 99 ? -3.537 -8.722 11.496 1.00 91.94 99 TRP A O 1
ATOM 770 N N . LEU A 1 100 ? -4.016 -8.088 9.402 1.00 91.31 100 LEU A N 1
ATOM 771 C CA . LEU A 1 100 ? -5.344 -7.571 9.758 1.00 91.31 100 LEU A CA 1
ATOM 772 C C . LEU A 1 100 ? -6.286 -8.664 10.269 1.00 91.31 100 LEU A C 1
ATOM 774 O O . LEU A 1 100 ? -7.046 -8.425 11.206 1.00 91.31 100 LEU A O 1
ATOM 778 N N . ARG A 1 101 ? -6.221 -9.871 9.696 1.00 92.88 101 ARG A N 1
ATOM 779 C CA . ARG A 1 101 ? -6.975 -11.016 10.226 1.00 92.88 101 ARG A CA 1
ATOM 780 C C . ARG A 1 101 ? -6.522 -11.379 11.637 1.00 92.88 101 ARG A C 1
ATOM 782 O O . ARG A 1 101 ? -7.367 -11.628 12.480 1.00 92.88 101 ARG A O 1
ATOM 789 N N . ALA A 1 102 ? -5.220 -11.358 11.914 1.00 92.19 102 ALA A N 1
ATOM 790 C CA . ALA A 1 102 ? -4.715 -11.589 13.265 1.00 92.19 102 ALA A CA 1
ATOM 791 C C . ALA A 1 102 ? -5.138 -10.478 14.242 1.00 92.19 102 ALA A C 1
ATOM 793 O O . ALA A 1 102 ? -5.440 -10.758 15.397 1.00 92.19 102 ALA A O 1
ATOM 794 N N . LEU A 1 103 ? -5.208 -9.225 13.778 1.00 89.69 103 LEU A N 1
ATOM 795 C CA . LEU A 1 103 ? -5.653 -8.087 14.582 1.00 89.69 103 LEU A CA 1
ATOM 796 C C . LEU A 1 103 ? -7.105 -8.248 15.055 1.00 89.69 103 LEU A C 1
ATOM 798 O O . LEU A 1 103 ? -7.401 -7.907 16.197 1.00 89.69 103 LEU A O 1
ATOM 802 N N . LYS A 1 104 ? -7.984 -8.803 14.212 1.00 88.56 104 LYS A N 1
ATOM 803 C CA . LYS A 1 104 ? -9.379 -9.113 14.569 1.00 88.56 104 LYS A CA 1
ATOM 804 C C . LYS A 1 104 ? -9.487 -10.031 15.791 1.00 88.56 104 LYS A C 1
ATOM 806 O O . LYS A 1 104 ? -10.374 -9.841 16.613 1.00 88.56 104 LYS A O 1
ATOM 811 N N . GLU A 1 105 ? -8.584 -10.999 15.916 1.00 91.06 105 GLU A N 1
ATOM 812 C CA . GLU A 1 105 ? -8.580 -11.956 17.031 1.00 91.06 105 GLU A CA 1
ATOM 813 C C . GLU A 1 105 ? -8.064 -11.334 18.342 1.00 91.06 105 GLU A C 1
ATOM 815 O O . GLU A 1 105 ? -8.180 -11.930 19.413 1.00 91.06 105 GLU A O 1
ATOM 820 N N . THR A 1 106 ? -7.483 -10.129 18.289 1.00 88.44 106 THR A N 1
ATOM 821 C CA . THR A 1 106 ? -7.032 -9.425 19.493 1.00 88.44 106 THR A CA 1
ATOM 822 C C . THR A 1 106 ? -8.191 -8.696 20.175 1.00 88.44 106 THR A C 1
ATOM 824 O O . THR A 1 106 ? -9.050 -8.125 19.502 1.00 88.44 106 THR A O 1
ATOM 827 N N . PRO A 1 107 ? -8.230 -8.660 21.521 1.00 90.12 107 PRO A N 1
ATOM 828 C CA . PRO A 1 107 ? -9.288 -7.956 22.229 1.00 90.12 107 PRO A CA 1
ATOM 829 C C . PRO A 1 107 ? -9.250 -6.466 21.893 1.00 90.12 107 PRO A C 1
ATOM 831 O O . PRO A 1 107 ? -8.180 -5.852 21.864 1.00 90.12 107 PRO A O 1
ATOM 834 N N . TRP A 1 108 ? -10.425 -5.875 21.687 1.00 91.12 108 TRP A N 1
ATOM 835 C CA . TRP A 1 108 ? -10.558 -4.450 21.410 1.00 91.12 108 TRP A CA 1
ATOM 836 C C . TRP A 1 108 ? -10.029 -3.610 22.576 1.00 91.12 108 TRP A C 1
ATOM 838 O O . TRP A 1 108 ? -10.500 -3.725 23.707 1.00 91.12 108 TRP A O 1
ATOM 848 N N . LYS A 1 109 ? -9.069 -2.724 22.292 1.00 91.94 109 LYS A N 1
ATOM 849 C CA . LYS A 1 109 ? -8.451 -1.837 23.296 1.00 91.94 109 LYS A CA 1
ATOM 850 C C . LYS A 1 109 ? -8.803 -0.358 23.102 1.00 91.94 109 LYS A C 1
ATOM 852 O O . LYS A 1 109 ? -8.208 0.510 23.732 1.00 91.94 109 LYS A O 1
ATOM 857 N N . GLY A 1 110 ? -9.756 -0.057 22.223 1.00 92.81 110 GLY A N 1
ATOM 858 C CA . GLY A 1 110 ? -10.153 1.311 21.895 1.00 92.81 110 GLY A CA 1
ATOM 859 C C . GLY A 1 110 ? -9.487 1.879 20.640 1.00 92.81 110 GLY A C 1
ATOM 860 O O . GLY A 1 110 ? -8.483 1.374 20.133 1.00 92.81 110 GLY A O 1
ATOM 861 N N . VAL A 1 111 ? -10.061 2.981 20.150 1.00 92.12 111 VAL A N 1
ATOM 862 C CA . VAL A 1 111 ? -9.695 3.609 18.868 1.00 92.12 111 VAL A CA 1
ATOM 863 C C . VAL A 1 111 ? -8.245 4.092 18.852 1.00 92.12 111 VAL A C 1
ATOM 865 O O . VAL A 1 111 ? -7.552 3.898 17.857 1.00 92.12 111 VAL A O 1
ATOM 868 N N . HIS A 1 112 ? -7.762 4.695 19.941 1.00 92.81 112 HIS A N 1
ATOM 869 C CA . HIS A 1 112 ? -6.398 5.229 20.006 1.00 92.81 112 HIS A CA 1
ATOM 870 C C . HIS A 1 112 ? -5.334 4.136 19.892 1.00 92.81 112 HIS A C 1
ATOM 872 O O . HIS A 1 112 ? -4.370 4.294 19.143 1.00 92.81 112 HIS A O 1
ATOM 878 N N . LEU A 1 113 ? -5.525 3.011 20.586 1.00 91.94 113 LEU A N 1
ATOM 879 C CA . LEU A 1 113 ? -4.597 1.886 20.508 1.00 91.94 113 LEU A CA 1
ATOM 880 C C . LEU A 1 113 ? -4.642 1.224 19.132 1.00 91.94 113 LEU A C 1
ATOM 882 O O . LEU A 1 113 ? -3.585 0.959 18.569 1.00 91.94 113 LEU A O 1
ATOM 886 N N . LEU A 1 114 ? -5.829 1.068 18.537 1.00 91.31 114 LEU A N 1
ATOM 887 C CA . LEU A 1 114 ? -5.949 0.609 17.152 1.00 91.31 114 LEU A CA 1
ATOM 888 C C . LEU A 1 114 ? -5.160 1.514 16.191 1.00 91.31 114 LEU A C 1
ATOM 890 O O . LEU A 1 114 ? -4.382 1.023 15.377 1.00 91.31 114 LEU A O 1
ATOM 894 N N . GLN A 1 115 ? -5.344 2.833 16.279 1.00 91.62 115 GLN A N 1
ATOM 895 C CA . GLN A 1 115 ? -4.651 3.793 15.415 1.00 91.62 115 GLN A CA 1
ATOM 896 C C . GLN A 1 115 ? -3.130 3.726 15.578 1.00 91.62 115 GLN A C 1
ATOM 898 O O . GLN A 1 115 ? -2.417 3.786 14.575 1.00 91.62 115 GLN A O 1
ATOM 903 N N . LEU A 1 116 ? -2.640 3.573 16.812 1.00 92.75 116 LEU A N 1
ATOM 904 C CA . LEU A 1 116 ? -1.217 3.404 17.099 1.00 92.75 116 LEU A CA 1
ATOM 905 C C . LEU A 1 116 ? -0.677 2.104 16.489 1.00 92.75 116 LEU A C 1
ATOM 907 O O . LEU A 1 116 ? 0.320 2.134 15.771 1.00 92.75 116 LEU A O 1
ATOM 911 N N . THR A 1 117 ? -1.366 0.983 16.707 1.00 92.44 117 THR A N 1
ATOM 912 C CA . THR A 1 117 ? -1.002 -0.328 16.153 1.00 92.44 117 THR A CA 1
ATOM 913 C C . THR A 1 117 ? -0.985 -0.308 14.621 1.00 92.44 117 THR A C 1
ATOM 915 O O . THR A 1 117 ? -0.037 -0.792 14.003 1.00 92.44 117 THR A O 1
ATOM 918 N N . LEU A 1 118 ? -1.979 0.326 13.990 1.00 91.75 118 LEU A N 1
ATOM 919 C CA . LEU A 1 118 ? -2.022 0.521 12.539 1.00 91.75 118 LEU A CA 1
ATOM 920 C C . LEU A 1 118 ? -0.916 1.456 12.039 1.00 91.75 118 LEU A C 1
ATOM 922 O O . LEU A 1 118 ? -0.401 1.253 10.944 1.00 91.75 118 LEU A O 1
ATOM 926 N N . ALA A 1 119 ? -0.547 2.493 12.793 1.00 90.75 119 ALA A N 1
ATOM 927 C CA . ALA A 1 119 ? 0.568 3.372 12.441 1.00 90.75 119 ALA A CA 1
ATOM 928 C C . ALA A 1 119 ? 1.908 2.628 12.462 1.00 90.75 119 ALA A C 1
ATOM 930 O O . ALA A 1 119 ? 2.612 2.627 11.455 1.00 90.75 119 ALA A O 1
ATOM 931 N N . GLN A 1 120 ? 2.201 1.913 13.548 1.00 89.69 120 GLN A N 1
ATOM 932 C CA . GLN A 1 120 ? 3.424 1.117 13.681 1.00 89.69 120 GLN A CA 1
ATOM 933 C C . GLN A 1 120 ? 3.533 0.050 12.587 1.00 89.69 120 GLN A C 1
ATOM 935 O O . GLN A 1 120 ? 4.591 -0.134 11.984 1.00 89.69 120 GLN A O 1
ATOM 940 N N . HIS A 1 121 ? 2.429 -0.637 12.285 1.00 90.12 121 HIS A N 1
ATOM 941 C CA . HIS A 1 121 ? 2.446 -1.657 11.244 1.00 90.12 121 HIS A CA 1
ATOM 942 C C . HIS A 1 121 ? 2.589 -1.063 9.838 1.00 90.12 121 HIS A C 1
ATOM 944 O O . HIS A 1 121 ? 3.265 -1.652 8.997 1.00 90.12 121 HIS A O 1
ATOM 950 N N . ARG A 1 122 ? 2.022 0.125 9.582 1.00 87.94 122 ARG A N 1
ATOM 951 C CA . ARG A 1 122 ? 2.259 0.865 8.333 1.00 87.94 122 ARG A CA 1
ATOM 952 C C . ARG A 1 122 ? 3.737 1.188 8.144 1.00 87.94 122 ARG A C 1
ATOM 954 O O . ARG A 1 122 ? 4.238 1.015 7.038 1.00 87.94 122 ARG A O 1
ATOM 961 N N . ASP A 1 123 ? 4.434 1.610 9.194 1.00 84.44 123 ASP A N 1
ATOM 962 C CA . ASP A 1 123 ? 5.872 1.875 9.107 1.00 84.44 123 ASP A CA 1
ATOM 963 C C . ASP A 1 123 ? 6.660 0.590 8.809 1.00 84.44 123 ASP A C 1
ATOM 965 O O . ASP A 1 123 ? 7.488 0.586 7.901 1.00 84.44 123 ASP A O 1
ATOM 969 N N . SER A 1 124 ? 6.324 -0.530 9.463 1.00 85.69 124 SER A N 1
ATOM 970 C CA . SER A 1 124 ? 6.933 -1.839 9.166 1.00 85.69 124 SER A CA 1
ATOM 971 C C . SER A 1 124 ? 6.676 -2.308 7.727 1.00 85.69 124 SER A C 1
ATOM 973 O O . SER A 1 124 ? 7.592 -2.786 7.058 1.00 85.69 124 SER A O 1
ATOM 975 N N . LEU A 1 125 ? 5.448 -2.153 7.226 1.00 82.81 125 LEU A N 1
ATOM 976 C CA . LEU A 1 125 ? 5.097 -2.487 5.844 1.00 82.81 125 LEU A CA 1
ATOM 977 C C . LEU A 1 125 ? 5.798 -1.584 4.834 1.00 82.81 125 LEU A C 1
ATOM 979 O O . LEU A 1 125 ? 6.185 -2.065 3.774 1.00 82.81 125 LEU A O 1
ATOM 983 N N . ARG A 1 126 ? 5.978 -0.297 5.152 1.00 82.06 126 ARG A N 1
ATOM 984 C CA . ARG A 1 126 ? 6.740 0.623 4.303 1.00 82.06 126 ARG A CA 1
ATOM 985 C C . ARG A 1 126 ? 8.176 0.136 4.139 1.00 82.06 126 ARG A C 1
ATOM 987 O O . ARG A 1 126 ? 8.665 0.133 3.015 1.00 82.06 126 ARG A O 1
ATOM 994 N N . THR A 1 127 ? 8.813 -0.306 5.222 1.00 81.31 127 THR A N 1
ATOM 995 C CA . THR A 1 127 ? 10.166 -0.876 5.175 1.00 81.31 127 THR A CA 1
ATOM 996 C C . THR A 1 127 ? 10.206 -2.154 4.339 1.00 81.31 127 THR A C 1
ATOM 998 O O . THR A 1 127 ? 10.991 -2.223 3.406 1.00 81.31 127 THR A O 1
ATOM 1001 N N . ARG A 1 128 ? 9.296 -3.112 4.572 1.00 80.31 128 ARG A N 1
ATOM 1002 C CA . ARG A 1 128 ? 9.235 -4.360 3.781 1.00 80.31 128 ARG A CA 1
ATOM 1003 C C . ARG A 1 128 ? 9.003 -4.118 2.291 1.00 80.31 128 ARG A C 1
ATOM 1005 O O . ARG A 1 128 ? 9.560 -4.816 1.456 1.00 80.31 128 ARG A O 1
ATOM 1012 N N . LEU A 1 129 ? 8.140 -3.160 1.957 1.00 78.12 129 LEU A N 1
ATOM 1013 C CA . LEU A 1 129 ? 7.867 -2.798 0.569 1.00 78.12 129 LEU A CA 1
ATOM 1014 C C . LEU A 1 129 ? 9.084 -2.119 -0.073 1.00 78.12 129 LEU A C 1
ATOM 1016 O O . LEU A 1 129 ? 9.364 -2.386 -1.235 1.00 78.12 129 LEU A O 1
ATOM 1020 N N . ARG A 1 130 ? 9.826 -1.302 0.685 1.00 78.62 130 ARG A N 1
ATOM 1021 C CA . ARG A 1 130 ? 11.104 -0.733 0.243 1.00 78.62 130 ARG A CA 1
ATOM 1022 C C . ARG A 1 130 ? 12.143 -1.806 -0.033 1.00 78.62 130 ARG A C 1
ATOM 1024 O O . ARG A 1 130 ? 12.653 -1.840 -1.141 1.00 78.62 130 ARG A O 1
ATOM 1031 N N . GLU A 1 131 ? 12.362 -2.711 0.910 1.00 80.06 131 GLU A N 1
ATOM 1032 C CA . GLU A 1 131 ? 13.288 -3.836 0.744 1.00 80.06 131 GLU A CA 1
ATOM 1033 C C . GLU A 1 131 ? 12.912 -4.706 -0.465 1.00 80.06 131 GLU A C 1
ATOM 1035 O O . GLU A 1 131 ? 13.779 -5.119 -1.224 1.00 80.06 131 GLU A O 1
ATOM 1040 N N . ALA A 1 132 ? 11.615 -4.956 -0.689 1.00 77.81 132 ALA A N 1
ATOM 1041 C CA . ALA A 1 132 ? 11.151 -5.712 -1.853 1.00 77.81 132 ALA A CA 1
ATOM 1042 C C . ALA A 1 132 ? 11.437 -4.992 -3.180 1.00 77.81 132 ALA A C 1
ATOM 1044 O O . ALA A 1 132 ? 11.714 -5.643 -4.181 1.00 77.81 132 ALA A O 1
ATOM 1045 N N . LEU A 1 133 ? 11.365 -3.661 -3.193 1.00 75.31 133 LEU A N 1
ATOM 1046 C CA . LEU A 1 133 ? 11.653 -2.849 -4.373 1.00 75.31 133 LEU A CA 1
ATOM 1047 C C . LEU A 1 133 ? 13.146 -2.696 -4.640 1.00 75.31 133 LEU A C 1
ATOM 1049 O O . LEU A 1 133 ? 13.546 -2.786 -5.792 1.00 75.31 133 LEU A O 1
ATOM 1053 N N . GLU A 1 134 ? 13.950 -2.502 -3.597 1.00 75.75 134 GLU A N 1
ATOM 1054 C CA . GLU A 1 134 ? 15.415 -2.506 -3.680 1.00 75.75 134 GLU A CA 1
ATOM 1055 C C . GLU A 1 134 ? 15.899 -3.874 -4.177 1.00 75.75 134 GLU A C 1
ATOM 1057 O O . GLU A 1 134 ? 16.573 -3.962 -5.196 1.00 75.75 134 GLU A O 1
ATOM 1062 N N . SER A 1 135 ? 15.418 -4.960 -3.561 1.00 76.12 135 SER A N 1
ATOM 1063 C CA . SER A 1 135 ? 15.729 -6.321 -4.004 1.00 76.12 135 SER A CA 1
ATOM 1064 C C . SER A 1 135 ? 15.270 -6.599 -5.433 1.00 76.12 135 SER A C 1
ATOM 1066 O O . SER A 1 135 ? 15.909 -7.396 -6.109 1.00 76.12 135 SER A O 1
ATOM 1068 N N . PHE A 1 136 ? 14.157 -6.017 -5.886 1.00 70.38 136 PHE A N 1
ATOM 1069 C CA . PHE A 1 136 ? 13.711 -6.171 -7.268 1.00 70.38 136 PHE A CA 1
ATOM 1070 C C . PHE A 1 136 ? 14.594 -5.377 -8.238 1.00 70.38 136 PHE A C 1
ATOM 1072 O O . PHE A 1 136 ? 14.920 -5.886 -9.306 1.00 70.38 136 PHE A O 1
ATOM 1079 N N . ALA A 1 137 ? 15.003 -4.164 -7.864 1.00 68.44 137 ALA A N 1
ATOM 1080 C CA . ALA A 1 137 ? 15.910 -3.341 -8.657 1.00 68.44 137 ALA A CA 1
ATOM 1081 C C . ALA A 1 137 ? 17.308 -3.973 -8.796 1.00 68.44 137 ALA A C 1
ATOM 1083 O O . ALA A 1 137 ? 17.908 -3.875 -9.863 1.00 68.44 137 ALA A O 1
ATOM 1084 N N . ASP A 1 138 ? 17.785 -4.677 -7.765 1.00 67.69 138 ASP A N 1
ATOM 1085 C CA . ASP A 1 138 ? 19.063 -5.403 -7.788 1.00 67.69 138 ASP A CA 1
ATOM 1086 C C . ASP A 1 138 ? 19.033 -6.661 -8.681 1.00 67.69 138 ASP A C 1
ATOM 1088 O O . ASP A 1 138 ? 20.077 -7.176 -9.093 1.00 67.69 138 ASP A O 1
ATOM 1092 N N . LEU A 1 139 ? 17.845 -7.189 -9.002 1.00 64.25 139 LEU A N 1
ATOM 1093 C CA . LEU A 1 139 ? 17.704 -8.353 -9.875 1.00 64.25 139 LEU A CA 1
ATOM 1094 C C . LEU A 1 139 ? 17.845 -7.925 -11.343 1.00 64.25 139 LEU A C 1
ATOM 1096 O O . LEU A 1 139 ? 16.883 -7.562 -12.013 1.00 64.25 139 LEU A O 1
ATOM 1100 N N . ALA A 1 140 ? 19.076 -8.047 -11.841 1.00 49.62 140 ALA A N 1
ATOM 1101 C CA . ALA A 1 140 ? 19.551 -7.676 -13.177 1.00 49.62 140 ALA A CA 1
ATOM 1102 C C . ALA A 1 140 ? 18.732 -8.172 -14.389 1.00 49.62 140 ALA A C 1
ATOM 1104 O O . ALA A 1 140 ? 18.884 -7.633 -15.480 1.00 49.62 140 ALA A O 1
ATOM 1105 N N . VAL A 1 141 ? 17.888 -9.197 -14.245 1.00 52.59 141 VAL A N 1
ATOM 1106 C CA . VAL A 1 141 ? 17.035 -9.696 -15.334 1.00 52.59 141 VAL A CA 1
ATOM 1107 C C . VAL A 1 141 ? 15.720 -10.182 -14.746 1.00 52.59 141 VAL A C 1
ATOM 1109 O O . VAL A 1 141 ? 15.671 -11.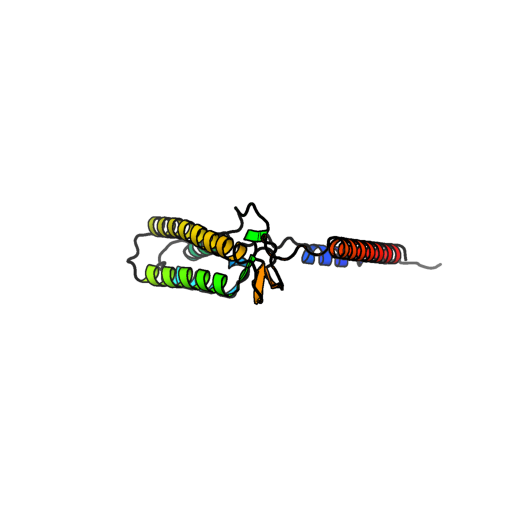201 -14.057 1.00 52.59 141 VAL A O 1
ATOM 1112 N N . THR A 1 142 ? 14.634 -9.479 -15.049 1.00 52.78 142 THR A N 1
ATOM 1113 C CA . THR A 1 142 ? 13.279 -9.953 -14.762 1.00 52.78 142 THR A CA 1
ATOM 1114 C C . THR A 1 142 ? 12.501 -10.033 -16.069 1.00 52.78 142 THR A C 1
ATOM 1116 O O . THR A 1 142 ? 11.878 -9.076 -16.515 1.00 52.78 142 THR A O 1
ATOM 1119 N N . GLU A 1 143 ? 12.539 -11.205 -16.709 1.00 50.12 143 GLU A N 1
ATOM 1120 C CA . GLU A 1 143 ? 11.572 -11.529 -17.757 1.00 50.12 143 GLU A CA 1
ATOM 1121 C C . GLU A 1 143 ? 10.219 -11.775 -17.088 1.00 50.12 143 GLU A C 1
ATOM 1123 O O . GLU A 1 143 ? 9.988 -12.803 -16.447 1.00 50.12 143 GLU A O 1
ATOM 1128 N N . GLY A 1 144 ? 9.310 -10.810 -17.192 1.00 59.38 144 GLY A N 1
ATOM 1129 C CA . GLY A 1 144 ? 7.995 -10.983 -16.607 1.00 59.38 144 GLY A CA 1
ATOM 1130 C C . GLY A 1 144 ? 7.120 -9.738 -16.606 1.00 59.38 144 GLY A C 1
ATOM 1131 O O . GLY A 1 144 ? 7.549 -8.635 -16.939 1.00 59.38 144 GLY A O 1
ATOM 1132 N N . PRO A 1 145 ? 5.845 -9.913 -16.239 1.00 63.88 145 PRO A N 1
ATOM 1133 C CA . PRO A 1 145 ? 4.941 -8.805 -16.035 1.00 63.88 145 PRO A CA 1
ATOM 1134 C C . PRO A 1 145 ? 5.306 -8.052 -14.760 1.00 63.88 145 PRO A C 1
ATOM 1136 O O . PRO A 1 145 ? 5.270 -8.612 -13.662 1.00 63.88 145 PRO A O 1
ATOM 1139 N N . VAL A 1 146 ? 5.538 -6.760 -14.901 1.00 70.56 146 VAL A N 1
ATOM 1140 C CA . VAL A 1 146 ? 5.896 -5.878 -13.800 1.00 70.56 146 VAL A CA 1
ATOM 1141 C C . VAL A 1 146 ? 4.841 -4.789 -13.654 1.00 70.56 146 VAL A C 1
ATOM 1143 O O . VAL A 1 146 ? 4.188 -4.403 -14.625 1.00 70.56 146 VAL A O 1
ATOM 1146 N N . LEU A 1 147 ? 4.593 -4.345 -12.428 1.00 71.50 147 LEU A N 1
ATOM 1147 C CA . LEU A 1 147 ? 3.622 -3.307 -12.113 1.00 71.50 147 LEU A CA 1
ATOM 1148 C C . LEU A 1 147 ? 4.353 -1.986 -11.872 1.00 71.50 147 LEU A C 1
ATOM 1150 O O . LEU A 1 147 ? 5.111 -1.861 -10.912 1.00 71.50 147 LEU A O 1
ATOM 1154 N N . ASP A 1 148 ? 4.067 -0.983 -12.700 1.00 73.50 148 ASP A N 1
ATOM 1155 C CA . ASP A 1 148 ? 4.415 0.401 -12.387 1.00 73.50 148 ASP A CA 1
ATOM 1156 C C . ASP A 1 148 ? 3.389 0.946 -11.387 1.00 73.50 148 ASP A C 1
ATOM 1158 O O . ASP A 1 148 ? 2.210 1.138 -11.701 1.00 73.50 148 ASP A O 1
ATOM 1162 N N . CYS A 1 149 ? 3.846 1.188 -10.163 1.00 72.31 149 CYS A N 1
ATOM 1163 C CA . CYS A 1 149 ? 3.011 1.645 -9.064 1.00 72.31 149 CYS A CA 1
ATOM 1164 C C . CYS A 1 149 ? 2.470 3.065 -9.259 1.00 72.31 149 CYS A C 1
ATOM 1166 O O . CYS A 1 149 ? 1.450 3.406 -8.664 1.00 72.31 149 CYS A O 1
ATOM 1168 N N . TRP A 1 150 ? 3.121 3.881 -10.091 1.00 68.75 150 TRP A N 1
ATOM 1169 C CA . TRP A 1 150 ? 2.697 5.249 -10.372 1.00 68.75 150 TRP A CA 1
ATOM 1170 C C . TRP A 1 150 ? 1.580 5.292 -11.413 1.00 68.75 150 TRP A C 1
ATOM 1172 O O . TRP A 1 150 ? 0.573 5.981 -11.235 1.00 68.75 150 TRP A O 1
ATOM 1182 N N . THR A 1 151 ? 1.755 4.561 -12.518 1.00 67.12 151 THR A N 1
ATOM 1183 C CA . THR A 1 151 ? 0.787 4.553 -13.628 1.00 67.12 151 THR A CA 1
ATOM 1184 C C . THR A 1 151 ? -0.284 3.472 -13.488 1.00 67.12 151 THR A C 1
ATOM 1186 O O . THR A 1 151 ? -1.309 3.541 -14.172 1.00 67.12 151 THR A O 1
ATOM 1189 N N . CYS A 1 152 ? -0.082 2.506 -12.586 1.00 72.19 152 CYS A N 1
ATOM 1190 C CA . CYS A 1 152 ? -0.880 1.288 -12.448 1.00 72.19 152 CYS A CA 1
ATOM 1191 C C . CYS A 1 152 ? -0.942 0.450 -13.728 1.00 72.19 152 CYS A C 1
ATOM 1193 O O . CYS A 1 152 ? -1.905 -0.288 -13.952 1.00 72.19 152 CYS A O 1
ATOM 1195 N N . LEU A 1 153 ? 0.081 0.576 -14.574 1.00 67.94 153 LEU A N 1
ATOM 1196 C CA . LEU A 1 153 ? 0.215 -0.198 -15.794 1.00 67.94 153 LEU A CA 1
ATOM 1197 C C . LEU A 1 153 ? 1.018 -1.461 -15.515 1.00 67.94 153 LEU A C 1
ATOM 1199 O O . LEU A 1 153 ? 2.038 -1.449 -14.827 1.00 67.94 153 LEU A O 1
ATOM 1203 N N . ARG A 1 154 ? 0.536 -2.564 -16.084 1.00 65.38 154 ARG A N 1
ATOM 1204 C CA . ARG A 1 154 ? 1.290 -3.806 -16.166 1.00 65.38 154 ARG A CA 1
ATOM 1205 C C . ARG A 1 154 ? 2.160 -3.725 -17.413 1.00 65.38 154 ARG A C 1
ATOM 1207 O O . ARG A 1 154 ? 1.632 -3.696 -18.523 1.00 65.38 154 ARG A O 1
ATOM 1214 N N . ILE A 1 155 ? 3.466 -3.655 -17.221 1.00 64.81 155 ILE A N 1
ATOM 1215 C CA . ILE A 1 155 ? 4.461 -3.562 -18.283 1.00 64.81 155 ILE A CA 1
ATOM 1216 C C . ILE A 1 155 ? 5.093 -4.946 -18.416 1.00 64.81 155 ILE A C 1
ATOM 1218 O O . ILE A 1 155 ? 5.557 -5.510 -17.430 1.00 64.81 155 ILE A O 1
ATOM 1222 N N . ASN A 1 156 ? 5.101 -5.511 -19.622 1.00 56.75 156 ASN A N 1
ATOM 1223 C CA . ASN A 1 156 ? 6.011 -6.614 -19.917 1.00 56.75 156 ASN A CA 1
ATOM 1224 C C . ASN A 1 156 ? 7.367 -5.981 -20.205 1.00 56.75 156 ASN A C 1
ATOM 1226 O O . ASN A 1 156 ? 7.579 -5.455 -21.298 1.00 56.75 156 ASN A O 1
ATOM 1230 N N . ALA A 1 157 ? 8.237 -5.958 -19.203 1.00 57.53 157 ALA A N 1
ATOM 1231 C CA . ALA A 1 157 ? 9.599 -5.493 -19.386 1.00 57.53 157 ALA A CA 1
ATOM 1232 C C . ALA A 1 157 ? 10.465 -6.675 -19.823 1.00 57.53 157 ALA A C 1
ATOM 1234 O O . ALA A 1 157 ? 10.327 -7.779 -19.300 1.00 57.53 157 ALA A O 1
ATOM 1235 N N . GLN A 1 158 ? 11.325 -6.438 -20.813 1.00 51.25 158 GLN A N 1
ATOM 1236 C CA . GLN A 1 158 ? 12.383 -7.382 -21.178 1.00 51.25 158 GLN A CA 1
ATOM 1237 C C . GLN A 1 158 ? 13.668 -7.114 -20.379 1.00 51.25 158 GLN A C 1
ATOM 1239 O O . GLN A 1 158 ? 14.491 -8.009 -20.254 1.00 51.25 158 GLN A O 1
ATOM 1244 N N . CYS A 1 159 ? 13.827 -5.913 -19.807 1.00 51.56 159 CYS A N 1
ATOM 1245 C CA . CYS A 1 159 ? 14.923 -5.565 -18.906 1.00 51.56 159 CYS A CA 1
ATOM 1246 C C . CYS A 1 159 ? 14.564 -4.286 -18.119 1.00 51.56 159 CYS A C 1
ATOM 1248 O O . CYS A 1 159 ? 13.996 -3.359 -18.702 1.00 51.56 159 CYS A O 1
ATOM 1250 N N . PHE A 1 160 ? 14.839 -4.242 -16.810 1.00 50.97 160 PHE A N 1
ATOM 1251 C CA . PHE A 1 160 ? 14.733 -3.033 -15.981 1.00 50.97 160 PHE A CA 1
ATOM 1252 C C . PHE A 1 160 ? 16.135 -2.507 -15.708 1.00 50.97 160 PHE A C 1
ATOM 1254 O O . PHE A 1 160 ? 16.978 -3.266 -15.253 1.00 50.97 160 PHE A O 1
ATOM 1261 N N . ASP A 1 161 ? 16.358 -1.228 -16.000 1.00 45.00 161 ASP A N 1
ATOM 1262 C CA . ASP A 1 161 ? 17.664 -0.564 -15.987 1.00 45.00 161 ASP A CA 1
ATOM 1263 C C . ASP A 1 161 ? 18.287 -0.515 -14.574 1.00 45.00 161 ASP A C 1
ATOM 1265 O O . ASP A 1 161 ? 18.139 0.454 -13.824 1.00 45.00 161 ASP A O 1
ATOM 1269 N N . GLY A 1 162 ? 18.906 -1.630 -14.194 1.00 46.28 162 GLY A N 1
ATOM 1270 C CA . GLY A 1 162 ? 20.031 -1.740 -13.274 1.00 46.28 162 GLY A CA 1
ATOM 1271 C C . GLY A 1 162 ? 21.296 -2.060 -14.079 1.00 46.28 162 GLY A C 1
ATOM 1272 O O . GLY A 1 162 ? 21.208 -2.369 -15.266 1.00 46.28 162 GLY A O 1
ATOM 1273 N N . GLU A 1 163 ? 22.460 -2.018 -13.427 1.00 38.00 163 GLU A N 1
ATOM 1274 C CA . GLU A 1 163 ? 23.839 -2.024 -13.979 1.00 38.00 163 GLU A CA 1
ATOM 1275 C C . GLU A 1 163 ? 24.214 -3.195 -14.930 1.00 38.00 163 GLU A C 1
ATOM 1277 O O . GLU A 1 163 ? 25.357 -3.330 -15.356 1.00 38.00 163 GLU A O 1
ATOM 1282 N N . LEU A 1 164 ? 23.260 -4.057 -15.285 1.00 38.62 164 LEU A N 1
ATOM 1283 C CA . LEU A 1 164 ? 23.420 -5.273 -16.082 1.00 38.62 164 LEU A CA 1
ATOM 1284 C C . LEU A 1 164 ? 22.407 -5.426 -17.231 1.00 38.62 164 LEU A C 1
ATOM 1286 O O . LEU A 1 164 ? 22.526 -6.380 -18.004 1.00 38.62 164 LEU A O 1
ATOM 1290 N N . CYS A 1 165 ? 21.453 -4.506 -17.405 1.00 49.69 165 CYS A N 1
ATOM 1291 C CA . CYS A 1 165 ? 20.756 -4.407 -18.684 1.00 49.69 165 CYS A CA 1
ATOM 1292 C C . CYS A 1 165 ? 21.727 -3.757 -19.660 1.00 49.69 165 CYS A C 1
ATOM 1294 O O . CYS A 1 165 ? 22.045 -2.583 -19.512 1.00 49.69 165 CYS A O 1
ATOM 1296 N N . GLY A 1 166 ? 22.257 -4.551 -20.597 1.00 46.97 166 GLY A N 1
ATOM 1297 C CA . GLY A 1 166 ? 23.179 -4.062 -21.617 1.00 46.97 166 GLY A CA 1
ATOM 1298 C C . GLY A 1 166 ? 22.667 -2.740 -22.171 1.00 46.97 166 GLY A C 1
ATOM 1299 O O . GLY A 1 166 ? 21.544 -2.693 -22.673 1.00 46.97 166 GLY A O 1
ATOM 1300 N N . GLU A 1 167 ? 23.469 -1.694 -21.972 1.00 47.72 167 GLU A N 1
ATOM 1301 C CA . GLU A 1 167 ? 23.187 -0.312 -22.347 1.00 47.72 167 GLU A CA 1
ATOM 1302 C C . GLU A 1 167 ? 22.523 -0.318 -23.730 1.00 47.72 167 GLU A C 1
ATOM 1304 O O . GLU A 1 167 ? 23.102 -0.829 -24.693 1.00 47.72 167 GLU A O 1
ATOM 1309 N N . GLU A 1 168 ? 21.259 0.118 -23.804 1.00 52.88 168 GLU A N 1
ATOM 1310 C CA . GLU A 1 168 ? 20.527 0.190 -25.069 1.00 52.88 168 GLU A CA 1
ATOM 1311 C C . GLU A 1 168 ? 21.420 0.984 -26.033 1.00 52.88 168 GLU A C 1
ATOM 1313 O O . GLU A 1 168 ? 21.794 2.105 -25.685 1.00 52.88 168 GLU A O 1
ATOM 1318 N N . ASP A 1 169 ? 21.848 0.389 -27.164 1.00 55.81 169 ASP A N 1
ATOM 1319 C CA . ASP A 1 169 ? 22.844 1.009 -28.056 1.00 55.81 169 ASP A CA 1
ATOM 1320 C C . ASP A 1 169 ? 22.432 2.475 -28.259 1.00 55.81 169 ASP A C 1
ATOM 1322 O O . ASP A 1 169 ? 21.294 2.719 -28.676 1.00 55.81 169 ASP A O 1
ATOM 1326 N N . PRO A 1 170 ? 23.277 3.466 -27.913 1.00 57.91 170 PRO A N 1
ATOM 1327 C CA . PRO A 1 170 ? 22.876 4.873 -27.851 1.00 57.91 170 PRO A CA 1
ATOM 1328 C C . PRO A 1 170 ? 22.214 5.364 -29.146 1.00 57.91 170 PRO A C 1
ATOM 1330 O O . PRO A 1 170 ? 21.387 6.276 -29.128 1.00 57.91 170 PRO A O 1
ATOM 1333 N N . ARG A 1 171 ? 22.509 4.705 -30.274 1.00 57.72 171 ARG A N 1
ATOM 1334 C CA . ARG A 1 171 ? 21.890 4.968 -31.578 1.00 57.72 171 ARG A CA 1
ATOM 1335 C C . ARG A 1 171 ? 20.415 4.571 -31.664 1.00 57.72 171 ARG A C 1
ATOM 1337 O O . ARG A 1 171 ? 19.662 5.205 -32.404 1.00 57.72 171 ARG A O 1
ATOM 1344 N N . ASP A 1 172 ? 19.994 3.528 -30.959 1.00 61.91 172 ASP A N 1
ATOM 1345 C CA . ASP A 1 172 ? 18.603 3.074 -30.933 1.00 61.91 172 ASP A CA 1
ATOM 1346 C C . ASP A 1 172 ? 17.748 3.922 -29.988 1.00 61.91 172 ASP A C 1
ATOM 1348 O O . ASP A 1 172 ? 16.602 4.237 -30.330 1.00 61.91 172 ASP A O 1
ATOM 1352 N N . ALA A 1 173 ? 18.312 4.379 -28.865 1.00 55.16 173 ALA A N 1
ATOM 1353 C CA . ALA A 1 173 ? 17.671 5.363 -27.994 1.00 55.16 173 ALA A CA 1
ATOM 1354 C C . ALA A 1 173 ? 17.441 6.696 -28.735 1.00 55.16 173 ALA A C 1
ATOM 1356 O O . ALA A 1 173 ? 16.313 7.198 -28.781 1.00 55.16 173 ALA A O 1
ATOM 1357 N N . GLU A 1 174 ? 18.470 7.204 -29.422 1.00 55.19 174 GLU A N 1
ATOM 1358 C CA . GLU A 1 174 ? 18.390 8.421 -30.240 1.00 55.19 174 GLU A CA 1
ATOM 1359 C C . GLU A 1 174 ? 17.368 8.268 -31.383 1.00 55.19 174 GLU A C 1
ATOM 1361 O O . GLU A 1 174 ? 16.525 9.140 -31.610 1.00 55.19 174 GLU A O 1
ATOM 1366 N N . ARG A 1 175 ? 17.350 7.117 -32.070 1.00 63.16 175 ARG A N 1
ATOM 1367 C CA . ARG A 1 175 ? 16.372 6.832 -33.134 1.00 63.16 175 ARG A CA 1
ATOM 1368 C C . ARG A 1 175 ? 14.934 6.822 -32.609 1.00 63.16 175 ARG A C 1
ATOM 1370 O O . ARG A 1 175 ? 14.035 7.335 -33.287 1.00 63.16 175 ARG A O 1
ATOM 1377 N N . LYS A 1 176 ? 14.693 6.239 -31.431 1.00 63.19 176 LYS A N 1
ATOM 1378 C CA . LYS A 1 176 ? 13.366 6.225 -30.795 1.00 63.19 176 LYS A CA 1
ATOM 1379 C C . LYS A 1 176 ? 12.934 7.635 -30.399 1.00 63.19 176 LYS A C 1
ATOM 1381 O O . LYS A 1 176 ? 11.796 8.001 -30.692 1.00 63.19 176 LYS A O 1
ATOM 1386 N N . GLU A 1 177 ? 13.832 8.436 -29.828 1.00 55.31 177 GLU A N 1
ATOM 1387 C CA . GLU A 1 177 ? 13.562 9.831 -29.459 1.00 55.31 177 GLU A CA 1
ATOM 1388 C C . GLU A 1 177 ? 13.219 10.692 -30.687 1.00 55.31 177 GLU A C 1
ATOM 1390 O O . GLU A 1 177 ? 12.185 11.366 -30.700 1.00 55.31 177 GLU A O 1
ATOM 1395 N N . ILE A 1 178 ? 14.000 10.579 -31.768 1.00 68.44 178 ILE A N 1
ATOM 1396 C CA . ILE A 1 178 ? 13.737 11.261 -33.047 1.00 68.44 178 ILE A CA 1
ATOM 1397 C C . ILE A 1 178 ? 12.376 10.847 -33.623 1.00 68.44 178 ILE A C 1
ATOM 1399 O O . ILE A 1 178 ? 11.609 11.689 -34.096 1.00 68.44 178 ILE A O 1
ATOM 1403 N N . THR A 1 179 ? 12.047 9.554 -33.570 1.00 70.38 179 THR A N 1
ATOM 1404 C CA . THR A 1 179 ? 10.767 9.039 -34.084 1.00 70.38 179 THR A CA 1
ATOM 1405 C C . THR A 1 179 ? 9.585 9.599 -33.291 1.00 70.38 179 THR A C 1
ATOM 1407 O O . 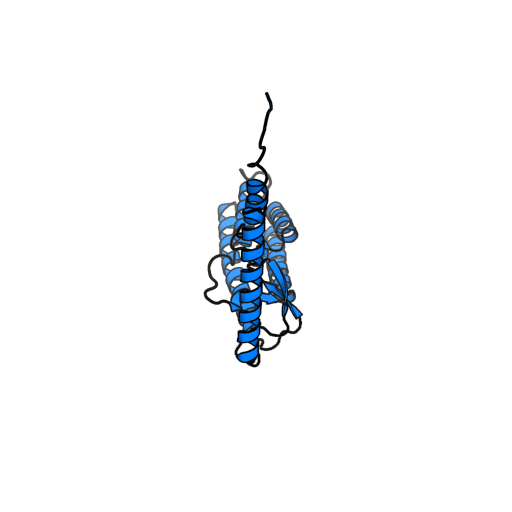THR A 1 179 ? 8.579 10.009 -33.874 1.00 70.38 179 THR A O 1
ATOM 1410 N N . LEU A 1 180 ? 9.713 9.666 -31.965 1.00 63.09 180 LEU A N 1
ATOM 1411 C CA . LEU A 1 180 ? 8.686 10.208 -31.076 1.00 63.09 180 LEU A CA 1
ATOM 1412 C C . LEU A 1 180 ? 8.509 11.719 -31.277 1.00 63.09 180 LEU A C 1
ATOM 1414 O O . LEU A 1 180 ? 7.377 12.204 -31.339 1.00 63.09 180 LEU A O 1
ATOM 1418 N N . TYR A 1 181 ? 9.613 12.446 -31.463 1.00 66.88 181 TYR A N 1
ATOM 1419 C CA . TYR A 1 181 ? 9.601 13.867 -31.800 1.00 66.88 181 TYR A CA 1
ATOM 1420 C C . TYR A 1 181 ? 8.875 14.128 -33.127 1.00 66.88 181 TYR A C 1
ATOM 1422 O O . TYR A 1 181 ? 7.954 14.944 -33.180 1.00 66.88 181 TYR A O 1
ATOM 1430 N N . LEU A 1 182 ? 9.212 13.383 -34.186 1.00 75.62 182 LEU A N 1
ATOM 1431 C CA . LEU A 1 182 ? 8.553 13.496 -35.492 1.00 75.62 182 LEU A CA 1
ATOM 1432 C C . LEU A 1 182 ? 7.058 13.173 -35.420 1.00 75.62 182 LEU A C 1
ATOM 1434 O O . LEU A 1 182 ? 6.250 13.863 -36.047 1.00 75.62 182 LEU A O 1
ATOM 1438 N N . PHE A 1 183 ? 6.676 12.164 -34.634 1.00 78.88 183 PHE A N 1
ATOM 1439 C CA . PHE A 1 183 ? 5.273 11.826 -34.415 1.00 78.88 183 PHE A CA 1
ATOM 1440 C C . PHE A 1 183 ? 4.515 12.977 -33.740 1.00 78.88 183 PHE A C 1
ATOM 1442 O O . PHE A 1 183 ? 3.448 13.369 -34.215 1.00 78.88 183 PHE A O 1
ATOM 1449 N N . LEU A 1 184 ? 5.076 13.570 -32.682 1.00 64.88 184 LEU A N 1
ATOM 1450 C CA . LEU A 1 184 ? 4.467 14.699 -31.972 1.00 64.88 184 LEU A CA 1
ATOM 1451 C C . LEU A 1 184 ? 4.354 15.953 -32.850 1.00 64.88 184 LEU A C 1
ATOM 1453 O O . LEU A 1 184 ? 3.322 16.625 -32.815 1.00 64.88 184 LEU A O 1
ATOM 1457 N N . VAL A 1 185 ? 5.368 16.244 -33.670 1.00 79.81 185 VAL A N 1
ATOM 1458 C CA . VAL A 1 185 ? 5.334 17.359 -34.632 1.00 79.81 185 VAL A CA 1
ATOM 1459 C C . VAL A 1 185 ? 4.285 17.117 -35.721 1.00 79.81 185 VAL A C 1
ATOM 1461 O O . VAL A 1 185 ? 3.516 18.017 -36.044 1.00 79.81 185 VAL A O 1
ATOM 1464 N N . CYS A 1 186 ? 4.176 15.898 -36.255 1.00 80.31 186 CYS A N 1
ATOM 1465 C CA . CYS A 1 186 ? 3.116 15.577 -37.216 1.00 80.31 186 CYS A CA 1
ATOM 1466 C C . CYS A 1 186 ? 1.723 15.730 -36.599 1.00 80.31 186 CYS A C 1
ATOM 1468 O O . CYS A 1 186 ? 0.834 16.314 -37.218 1.00 80.31 186 CYS A O 1
ATOM 1470 N N . GLN A 1 187 ? 1.528 15.243 -35.372 1.00 69.88 187 GLN A N 1
ATOM 1471 C CA . GLN A 1 187 ? 0.255 15.379 -34.666 1.00 69.88 187 GLN A CA 1
ATOM 1472 C C . GLN A 1 187 ? -0.092 16.851 -34.405 1.00 69.88 187 GLN A C 1
ATOM 1474 O O . GLN A 1 187 ? -1.239 17.244 -34.608 1.00 69.88 187 GLN A O 1
ATOM 1479 N N . SER A 1 188 ? 0.875 17.689 -34.021 1.00 69.06 188 SER A N 1
ATOM 1480 C CA . SER A 1 188 ? 0.621 19.116 -33.783 1.00 69.06 188 SER A CA 1
ATOM 1481 C C . SER A 1 188 ? 0.275 19.871 -35.069 1.00 69.06 188 SER A C 1
ATOM 1483 O O . SER A 1 188 ? -0.646 20.686 -35.056 1.00 69.06 188 SER A O 1
ATOM 1485 N N . VAL A 1 189 ? 0.930 19.552 -36.190 1.00 76.94 189 VAL A N 1
ATOM 1486 C CA . VAL A 1 189 ? 0.612 20.124 -37.508 1.00 76.94 189 VAL A CA 1
ATOM 1487 C C . VAL A 1 189 ? -0.777 19.689 -37.972 1.00 76.94 189 VAL A C 1
ATOM 1489 O O . VAL A 1 189 ? -1.549 20.531 -38.431 1.00 76.94 189 VAL A O 1
ATOM 1492 N N . LEU A 1 190 ? -1.141 18.413 -37.814 1.00 76.25 190 LEU A N 1
ATOM 1493 C CA . LEU A 1 190 ? -2.483 17.923 -38.151 1.00 76.25 190 LEU A CA 1
ATOM 1494 C C . LEU A 1 190 ? -3.565 18.603 -37.302 1.00 76.25 190 LEU A C 1
ATOM 1496 O O . LEU A 1 190 ? -4.582 19.037 -37.841 1.00 76.25 190 LEU A O 1
ATOM 1500 N N . LEU A 1 191 ? -3.329 18.754 -35.996 1.00 73.06 191 LEU A N 1
ATOM 1501 C CA . LEU A 1 191 ? -4.250 19.435 -35.083 1.00 73.06 191 LEU A CA 1
ATOM 1502 C C . LEU A 1 191 ? -4.381 20.932 -35.398 1.00 73.06 191 LEU A C 1
ATOM 1504 O O . LEU A 1 191 ? -5.493 21.454 -35.401 1.00 73.06 191 LEU A O 1
ATOM 1508 N N . ALA A 1 192 ? -3.277 21.618 -35.706 1.00 70.75 192 ALA A N 1
ATOM 1509 C CA . ALA A 1 192 ? -3.294 23.025 -36.103 1.00 70.75 192 ALA A CA 1
ATOM 1510 C C . ALA A 1 192 ? -4.012 23.232 -37.446 1.00 70.75 192 ALA A C 1
ATOM 1512 O O . ALA A 1 192 ? -4.808 24.156 -37.585 1.00 70.75 192 ALA A O 1
ATOM 1513 N N . SER A 1 193 ? -3.782 22.335 -38.408 1.00 75.12 193 SER A N 1
ATOM 1514 C CA . SER A 1 193 ? -4.449 22.363 -39.715 1.00 75.12 193 SER A CA 1
ATOM 1515 C C . SER A 1 193 ? -5.956 22.147 -39.573 1.00 75.12 193 SER A C 1
ATOM 1517 O O . SER A 1 193 ? -6.734 22.859 -40.195 1.00 75.12 193 SER A O 1
ATOM 1519 N N . ALA A 1 194 ? -6.372 21.211 -38.715 1.00 69.75 194 ALA A N 1
ATOM 1520 C CA . ALA A 1 194 ? -7.781 20.953 -38.423 1.00 69.75 194 ALA A CA 1
ATOM 1521 C C . ALA A 1 194 ? -8.465 22.092 -37.644 1.00 69.75 194 ALA A C 1
ATOM 1523 O O . ALA A 1 194 ? -9.682 22.207 -37.702 1.00 69.75 194 ALA A O 1
ATOM 1524 N N . ALA A 1 195 ? -7.709 22.915 -36.910 1.00 69.50 195 ALA A N 1
ATOM 1525 C CA . ALA A 1 195 ? -8.236 24.076 -36.189 1.00 69.50 195 ALA A CA 1
ATOM 1526 C C . ALA A 1 195 ? -8.333 25.348 -37.055 1.00 69.50 195 ALA A C 1
ATOM 1528 O O . ALA A 1 195 ? -9.050 26.277 -36.689 1.00 69.50 195 ALA A O 1
ATOM 1529 N N . LEU A 1 196 ? -7.587 25.408 -38.164 1.00 67.31 196 LEU A N 1
ATOM 1530 C CA . LEU A 1 196 ? -7.580 26.524 -39.120 1.00 67.31 196 LEU A CA 1
ATOM 1531 C C . LEU A 1 196 ? -8.558 26.331 -40.299 1.00 67.31 196 LEU A C 1
ATOM 1533 O O . LEU A 1 196 ? -8.792 27.288 -41.038 1.00 67.31 196 LEU A O 1
ATOM 1537 N N . LEU A 1 197 ? -9.097 25.118 -40.472 1.00 52.28 197 LEU A N 1
ATOM 1538 C CA . LEU A 1 197 ? -10.156 24.738 -41.424 1.00 52.28 197 LEU A CA 1
ATOM 1539 C C . LEU A 1 197 ? -11.546 24.873 -40.787 1.00 52.28 197 LEU A C 1
ATOM 1541 O O . LEU A 1 197 ? -12.471 25.297 -41.515 1.00 52.28 197 LEU A O 1
#

pLDDT: mean 72.12, std 17.43, range [33.5, 95.19]

Organism: NCBI:txid55544